Protein AF-A0A2G9NTP3-F1 (afdb_monomer_lite)

Radius of gyration: 40.38 Å; chains: 1; bounding box: 77×94×87 Å

Structure (mmCIF, N/CA/C/O backbone):
data_AF-A0A2G9NTP3-F1
#
_entry.id   AF-A0A2G9NTP3-F1
#
loop_
_atom_site.group_PDB
_atom_site.id
_atom_site.type_symbol
_atom_site.label_atom_id
_atom_site.label_alt_id
_atom_site.label_comp_id
_atom_site.label_asym_id
_atom_site.label_entity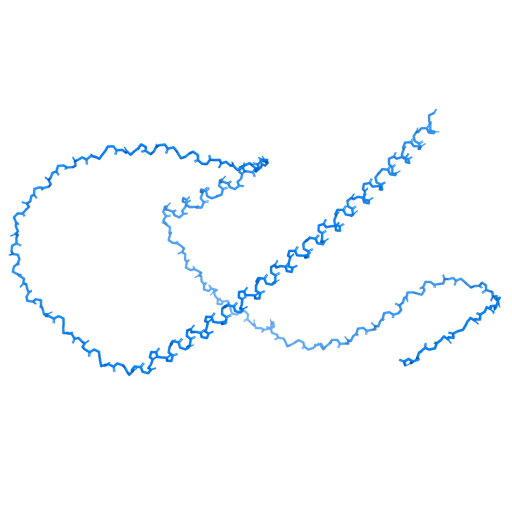_id
_atom_site.label_seq_id
_atom_site.pdbx_PDB_ins_code
_atom_site.Cartn_x
_atom_site.Cartn_y
_atom_site.Cartn_z
_atom_site.occupancy
_atom_site.B_iso_or_equiv
_atom_site.auth_seq_id
_atom_site.auth_comp_id
_atom_site.auth_asym_id
_atom_site.auth_atom_id
_atom_site.pdbx_PDB_model_num
ATOM 1 N N . MET A 1 1 ? -22.262 -44.059 -9.394 1.00 44.75 1 MET A N 1
ATOM 2 C CA . MET A 1 1 ? -21.233 -44.844 -8.678 1.00 44.75 1 MET A CA 1
ATOM 3 C C . MET A 1 1 ? -20.722 -43.923 -7.578 1.00 44.75 1 MET A C 1
ATOM 5 O O . MET A 1 1 ? -20.102 -42.935 -7.918 1.00 44.75 1 MET A O 1
ATOM 9 N N . GLY A 1 2 ? -21.227 -43.965 -6.341 1.00 51.19 2 GLY A N 1
ATOM 10 C CA . GLY A 1 2 ? -21.102 -45.064 -5.368 1.00 51.19 2 GLY A CA 1
ATOM 11 C C . GLY A 1 2 ? -19.717 -44.933 -4.716 1.00 51.19 2 GLY A C 1
ATOM 12 O O . GLY A 1 2 ? -18.754 -44.825 -5.454 1.00 51.19 2 GLY A O 1
ATOM 13 N N . PHE A 1 3 ? -19.473 -44.881 -3.413 1.00 52.69 3 PHE A N 1
ATOM 14 C CA . PHE A 1 3 ? -20.190 -45.186 -2.177 1.00 52.69 3 PHE A CA 1
ATOM 15 C C . PHE A 1 3 ? -19.318 -44.557 -1.072 1.00 52.69 3 PHE A C 1
ATOM 17 O O . PHE A 1 3 ? -18.123 -44.821 -1.089 1.00 52.69 3 PHE A O 1
ATOM 24 N N . PHE A 1 4 ? -19.843 -43.808 -0.099 1.00 55.38 4 PHE A N 1
ATOM 25 C CA . PHE A 1 4 ? -19.198 -43.754 1.223 1.00 55.38 4 PHE A CA 1
ATOM 26 C C . PHE A 1 4 ? -20.253 -43.597 2.316 1.00 55.38 4 PHE A C 1
ATOM 28 O O . PHE A 1 4 ? -21.216 -42.839 2.202 1.00 55.38 4 PHE A O 1
ATOM 35 N N . SER A 1 5 ? -20.115 -44.467 3.302 1.00 60.16 5 SER A N 1
ATOM 36 C CA . SER A 1 5 ? -21.152 -45.025 4.158 1.00 60.16 5 SER A CA 1
ATOM 37 C C . SER A 1 5 ? -21.413 -44.218 5.426 1.00 60.16 5 SER A C 1
ATOM 39 O O . SER A 1 5 ? -20.494 -43.720 6.068 1.00 60.16 5 SER A O 1
ATOM 41 N N . LYS A 1 6 ? -22.691 -44.192 5.819 1.00 60.72 6 LYS A N 1
ATOM 42 C CA . LYS A 1 6 ? -23.185 -43.832 7.153 1.00 60.72 6 LYS A CA 1
ATOM 43 C C . LYS A 1 6 ? -22.838 -44.921 8.177 1.00 60.72 6 LYS A C 1
ATOM 45 O O . LYS 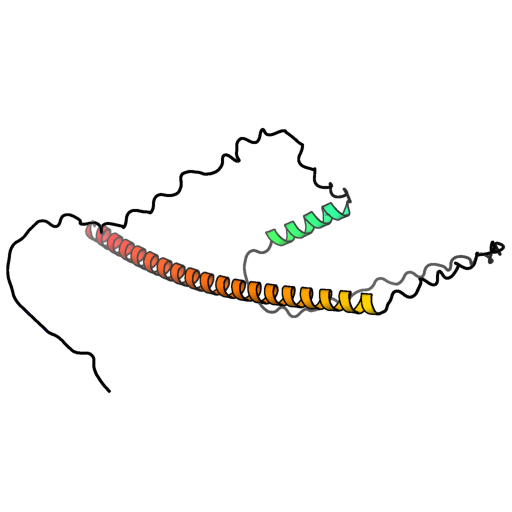A 1 6 ? -23.094 -46.094 7.921 1.00 60.72 6 LYS A O 1
ATOM 50 N N . SER A 1 7 ? -22.423 -44.512 9.371 1.00 56.62 7 SER A N 1
ATOM 51 C CA . SER A 1 7 ? -22.518 -45.278 10.626 1.00 56.62 7 SER A CA 1
ATOM 52 C C . SER A 1 7 ? -22.275 -44.322 11.793 1.00 56.62 7 SER A C 1
ATOM 54 O O . SER A 1 7 ? -21.434 -43.445 11.667 1.00 56.62 7 SER A O 1
ATOM 56 N N . SER A 1 8 ? -22.857 -44.425 12.979 1.00 55.31 8 SER A N 1
ATOM 57 C CA . SER A 1 8 ? -24.145 -44.923 13.456 1.00 55.31 8 SER A CA 1
ATOM 58 C C . SER A 1 8 ? -24.211 -44.460 14.912 1.00 55.31 8 SER A C 1
ATOM 60 O O . SER A 1 8 ? -23.258 -44.632 15.666 1.00 55.31 8 SER A O 1
ATOM 62 N N . LYS A 1 9 ? -25.350 -43.879 15.270 1.00 63.00 9 LYS A N 1
ATOM 63 C CA . LYS A 1 9 ? -25.823 -43.512 16.605 1.00 63.00 9 LYS A CA 1
ATOM 64 C C . LYS A 1 9 ? -25.593 -44.622 17.650 1.00 63.00 9 LYS A C 1
ATOM 66 O O . LYS A 1 9 ? -26.013 -45.756 17.423 1.00 63.00 9 LYS A O 1
ATOM 71 N N . LYS A 1 10 ? -25.029 -44.273 18.812 1.00 62.09 10 LYS A N 1
ATOM 72 C CA . LYS A 1 10 ? -25.212 -44.993 20.085 1.00 62.09 10 LYS A CA 1
ATOM 73 C C . LYS A 1 10 ? -25.390 -43.983 21.220 1.00 62.09 10 LYS A C 1
ATOM 75 O O . LYS A 1 10 ? -24.513 -43.168 21.472 1.00 62.09 10 LYS A O 1
ATOM 80 N N . GLU A 1 11 ? -26.560 -44.047 21.844 1.00 53.94 11 GLU A N 1
ATOM 81 C CA . GLU A 1 11 ? -26.930 -43.363 23.083 1.00 53.94 11 GLU A CA 1
ATOM 82 C C . GLU A 1 11 ? -26.664 -44.265 24.295 1.00 53.94 11 GLU A C 1
ATOM 84 O O . GLU A 1 11 ? -26.853 -45.480 24.217 1.00 53.94 11 GLU A O 1
ATOM 89 N N . GLY A 1 12 ? -26.359 -43.612 25.421 1.00 48.16 12 GLY A N 1
ATOM 90 C CA . GLY A 1 12 ? -26.566 -44.085 26.794 1.00 48.16 12 GLY A CA 1
ATOM 91 C C . GLY A 1 12 ? -25.312 -44.619 27.488 1.00 48.16 12 GLY A C 1
ATOM 92 O O . GLY A 1 12 ? -24.536 -45.341 26.880 1.00 48.16 12 GLY A O 1
ATOM 93 N N . LYS A 1 13 ? -25.063 -44.371 28.774 1.00 50.06 13 LYS A N 1
ATOM 94 C CA . LYS A 1 13 ? -25.652 -43.508 29.817 1.00 50.06 13 LYS A CA 1
ATOM 95 C C . LYS A 1 13 ? -24.739 -43.687 31.051 1.00 50.06 13 LYS A C 1
ATOM 97 O O . LYS A 1 13 ? -24.199 -44.773 31.227 1.00 50.06 13 LYS A O 1
ATOM 102 N N . ASP A 1 14 ? -24.678 -42.662 31.901 1.00 47.22 14 ASP A N 1
ATOM 103 C CA . ASP A 1 14 ? -24.372 -42.715 33.343 1.00 47.22 14 ASP A CA 1
ATOM 104 C C . ASP A 1 14 ? -22.917 -42.991 33.797 1.00 47.22 14 ASP A C 1
ATOM 106 O O . ASP A 1 14 ? -22.455 -44.127 33.772 1.00 47.22 14 ASP A O 1
ATOM 110 N N . LYS A 1 15 ? -22.255 -41.955 34.354 1.00 50.88 15 LYS A N 1
ATOM 111 C CA . LYS A 1 15 ? -22.030 -41.732 35.810 1.00 50.88 15 LYS A CA 1
ATOM 112 C C . LYS A 1 15 ? -20.640 -41.176 36.192 1.00 50.88 15 LYS A C 1
ATOM 114 O O . LYS A 1 15 ? -19.620 -41.756 35.850 1.00 50.88 15 LYS A O 1
ATOM 119 N N . ILE A 1 16 ? -20.712 -40.183 37.090 1.00 47.25 16 ILE A N 1
ATOM 120 C CA . ILE A 1 16 ? -19.785 -39.801 38.175 1.00 47.25 16 ILE A CA 1
ATOM 121 C C . ILE A 1 16 ? -18.861 -38.604 37.909 1.00 47.25 16 ILE A C 1
ATOM 123 O O . ILE A 1 16 ? -17.937 -38.640 37.105 1.00 47.25 16 ILE A O 1
ATOM 127 N N . ASP A 1 17 ? -19.161 -37.565 38.691 1.00 56.41 17 ASP A N 1
ATOM 128 C CA . ASP A 1 17 ? -18.440 -36.321 38.911 1.00 56.41 17 ASP A CA 1
ATOM 129 C C . ASP A 1 17 ? -16.949 -36.541 39.193 1.00 56.41 17 ASP A C 1
ATOM 131 O O . ASP A 1 17 ? -16.567 -37.305 40.081 1.00 56.41 17 ASP A O 1
ATOM 135 N N . SER A 1 18 ? -16.106 -35.822 38.457 1.00 59.06 18 SER A N 1
ATOM 136 C CA . SER A 1 18 ? -14.703 -35.564 38.793 1.00 59.06 18 SER A CA 1
ATOM 137 C C . SER A 1 18 ? -14.420 -34.080 38.531 1.00 59.06 18 SER A C 1
ATOM 139 O O . SER A 1 18 ? -14.945 -33.553 37.546 1.00 59.06 18 SER A O 1
ATOM 141 N N . PRO A 1 19 ? -13.644 -33.385 39.382 1.00 57.22 19 PRO A N 1
ATOM 142 C CA . PRO A 1 19 ? -13.342 -31.970 39.200 1.00 57.22 19 PRO A CA 1
ATOM 143 C C . PRO A 1 19 ? -12.572 -31.757 37.896 1.00 57.22 19 PRO A C 1
ATOM 145 O O . PRO A 1 19 ? -11.607 -32.463 37.618 1.00 57.22 19 PRO A O 1
ATOM 148 N N . ILE A 1 20 ? -13.029 -30.792 37.105 1.00 52.66 20 ILE A N 1
ATOM 149 C CA . ILE A 1 20 ? -12.385 -30.333 35.877 1.00 52.66 20 ILE A CA 1
ATOM 150 C C . ILE A 1 20 ? -11.085 -29.635 36.293 1.00 52.66 20 ILE A C 1
ATOM 152 O O . ILE A 1 20 ? -11.113 -28.493 36.743 1.00 52.66 20 ILE A O 1
ATOM 156 N N . GLU A 1 21 ? -9.964 -30.348 36.213 1.00 54.97 21 GLU A N 1
ATOM 157 C CA . GLU A 1 21 ? -8.647 -29.722 36.126 1.00 54.97 21 GLU A CA 1
ATOM 158 C C . GLU A 1 21 ? -8.439 -29.271 34.675 1.00 54.97 21 GLU A C 1
ATOM 160 O O . GLU A 1 21 ? -8.727 -30.010 33.732 1.00 54.97 21 GLU A O 1
ATOM 165 N N . ASP A 1 22 ? -7.996 -28.026 34.511 1.00 56.25 22 ASP A N 1
ATOM 166 C CA . ASP A 1 22 ? -7.715 -27.376 33.234 1.00 56.25 22 ASP A CA 1
ATOM 167 C C . ASP A 1 22 ? -6.643 -28.141 32.433 1.00 56.25 22 ASP A C 1
ATOM 169 O O . ASP A 1 22 ? -5.445 -27.854 32.508 1.00 56.25 22 ASP A O 1
ATOM 173 N N . GLU A 1 23 ? -7.068 -29.104 31.612 1.00 55.94 23 GLU A N 1
ATOM 174 C CA . GLU A 1 23 ? -6.225 -29.691 30.571 1.00 55.94 23 GLU A CA 1
ATOM 175 C C . GLU A 1 23 ? -6.039 -28.679 29.437 1.00 55.94 23 GLU A C 1
ATOM 177 O O . GLU A 1 23 ? -6.749 -28.647 28.429 1.00 55.94 23 GLU A O 1
ATOM 182 N N . SER A 1 24 ? -5.027 -27.834 29.616 1.00 67.25 24 SER A N 1
ATOM 183 C CA . SER A 1 24 ? -4.420 -27.077 28.526 1.00 67.25 24 SER A CA 1
ATOM 184 C C . SER A 1 24 ? -4.013 -28.067 27.422 1.00 67.25 24 SER A C 1
ATOM 186 O O . SER A 1 24 ? -3.301 -29.029 27.724 1.00 67.25 24 SER A O 1
ATOM 188 N N . PRO A 1 25 ? -4.422 -27.884 26.153 1.00 69.62 25 PRO A N 1
ATOM 189 C CA . PRO A 1 25 ? -4.021 -28.785 25.081 1.00 69.62 25 PRO A CA 1
ATOM 190 C C . PRO A 1 25 ? -2.492 -28.819 24.994 1.00 69.62 25 PRO A C 1
ATOM 192 O O . PRO A 1 25 ? -1.855 -27.789 24.774 1.00 69.62 25 PRO A O 1
ATOM 195 N N . ASN A 1 26 ? -1.912 -30.007 25.194 1.00 68.44 26 ASN A N 1
ATOM 196 C CA . ASN A 1 26 ? -0.472 -30.241 25.112 1.00 68.44 26 ASN A CA 1
ATOM 197 C C . ASN A 1 26 ? 0.039 -29.823 23.726 1.00 68.44 26 ASN A C 1
ATOM 199 O O . ASN A 1 26 ? -0.126 -30.543 22.739 1.00 68.44 26 ASN A O 1
ATOM 203 N N . LEU A 1 27 ? 0.633 -28.632 23.656 1.00 76.50 27 LEU A N 1
ATOM 204 C CA . LEU A 1 27 ? 1.275 -28.118 22.456 1.00 76.50 27 LEU A CA 1
ATOM 205 C C . LEU A 1 27 ? 2.453 -29.033 22.087 1.00 76.50 27 LEU A C 1
ATOM 207 O O . LEU A 1 27 ? 3.197 -29.461 22.974 1.00 76.50 27 LEU A O 1
ATOM 211 N N . PRO A 1 28 ? 2.648 -29.340 20.793 1.00 75.38 28 PRO A N 1
ATOM 212 C CA . PRO A 1 28 ? 3.804 -30.102 20.352 1.00 75.38 28 PRO A CA 1
ATOM 213 C C . PRO A 1 28 ? 5.091 -29.371 20.749 1.00 75.38 28 PRO A C 1
ATOM 215 O O . PRO A 1 28 ? 5.224 -28.165 20.537 1.00 75.38 28 PRO A O 1
ATOM 218 N N . SER A 1 29 ? 6.042 -30.110 21.320 1.00 79.00 29 SER A N 1
ATOM 219 C CA . SER A 1 29 ? 7.368 -29.592 21.650 1.00 79.00 29 SER A CA 1
ATOM 220 C C . SER A 1 29 ? 8.051 -29.074 20.384 1.00 79.00 29 SER A C 1
ATOM 222 O O . SER A 1 29 ? 8.126 -29.790 19.382 1.00 79.00 29 SER A O 1
ATOM 224 N N . LEU A 1 30 ? 8.534 -27.831 20.430 1.00 82.94 30 LEU A N 1
ATOM 225 C CA . LEU A 1 30 ? 9.267 -27.218 19.326 1.00 82.94 30 LEU A CA 1
ATOM 226 C C . LEU A 1 30 ? 10.517 -28.050 18.988 1.00 82.94 30 LEU A C 1
ATOM 228 O O . LEU A 1 30 ? 11.166 -28.560 19.900 1.00 82.94 30 LEU A O 1
ATOM 232 N N . PRO A 1 31 ? 10.859 -28.191 17.697 1.00 79.19 31 PRO A N 1
ATOM 233 C CA . PRO A 1 31 ? 12.093 -28.846 17.290 1.00 79.19 31 PRO A CA 1
ATOM 234 C C . PRO A 1 31 ? 13.308 -28.079 17.826 1.00 79.19 31 PRO A C 1
ATOM 236 O O . PRO A 1 31 ? 13.351 -26.849 17.747 1.00 79.19 31 PRO A O 1
ATOM 239 N N . ASP A 1 32 ? 14.296 -28.816 18.336 1.00 82.25 32 ASP A N 1
ATOM 240 C CA . ASP A 1 32 ? 15.548 -28.248 18.834 1.00 82.25 32 ASP A CA 1
ATOM 241 C C . ASP A 1 32 ? 16.271 -27.504 17.705 1.00 82.25 32 ASP A C 1
ATOM 243 O O . ASP A 1 32 ? 16.656 -28.083 16.684 1.00 82.25 32 ASP A O 1
ATOM 247 N N . LEU A 1 33 ? 16.436 -26.191 17.874 1.00 77.88 33 LEU A N 1
ATOM 248 C CA . LEU A 1 33 ? 17.171 -25.369 16.923 1.00 77.88 33 LEU A CA 1
ATOM 249 C C . LEU A 1 33 ? 18.672 -25.680 17.029 1.00 77.88 33 LEU A C 1
ATOM 251 O O . LEU A 1 33 ? 19.202 -25.763 18.140 1.00 77.88 33 LEU A O 1
ATOM 255 N N . PRO A 1 34 ? 19.384 -25.810 15.896 1.00 74.25 34 PRO A N 1
ATOM 256 C CA . PRO A 1 34 ? 20.828 -25.985 15.906 1.00 74.25 34 PRO A CA 1
ATOM 257 C C . PRO A 1 34 ? 21.484 -24.788 16.604 1.00 74.25 34 PRO A C 1
ATOM 259 O O . PRO A 1 34 ? 21.354 -23.646 16.168 1.00 74.25 34 PRO A O 1
ATOM 262 N N . MET A 1 35 ? 22.192 -25.061 17.702 1.00 66.50 35 MET A N 1
ATOM 263 C CA . MET A 1 35 ? 22.837 -24.054 18.552 1.00 66.50 35 MET A CA 1
ATOM 264 C C . MET A 1 35 ? 24.184 -23.554 17.997 1.00 66.50 35 MET A C 1
ATOM 266 O O . MET A 1 35 ? 24.976 -22.967 18.727 1.00 66.50 35 MET A O 1
ATOM 270 N N . GLU A 1 36 ? 24.465 -23.776 16.713 1.00 63.78 36 GLU A N 1
ATOM 271 C CA . GLU A 1 36 ? 25.691 -23.316 16.060 1.00 63.78 36 GLU A CA 1
ATOM 272 C C . GLU A 1 36 ? 25.382 -22.157 15.116 1.00 63.78 36 GLU A C 1
ATOM 274 O O . GLU A 1 36 ? 25.233 -22.311 13.903 1.00 63.78 36 GLU A O 1
ATOM 279 N N . TYR A 1 37 ? 25.315 -20.956 15.686 1.00 67.94 37 TYR A N 1
ATOM 280 C CA . TYR A 1 37 ? 25.589 -19.761 14.904 1.00 67.94 37 TYR A CA 1
ATOM 281 C C . TYR A 1 37 ? 27.111 -19.627 14.810 1.00 67.94 37 TYR A C 1
ATOM 283 O O . TYR A 1 37 ? 27.769 -19.568 15.848 1.00 67.94 37 TYR A O 1
ATOM 291 N N . PRO A 1 38 ? 27.708 -19.579 13.607 1.00 62.81 38 PRO A N 1
ATOM 292 C CA . PRO A 1 38 ? 29.117 -19.245 13.496 1.00 62.81 38 PRO A CA 1
ATOM 293 C C . PRO A 1 38 ? 29.328 -17.855 14.099 1.00 62.81 38 PRO A C 1
ATOM 295 O O . PRO A 1 38 ? 28.665 -16.898 13.688 1.00 62.81 38 PRO A O 1
ATOM 298 N N . ASP A 1 39 ? 30.250 -17.764 15.059 1.00 57.03 39 ASP A N 1
ATOM 299 C CA . ASP A 1 39 ? 30.741 -16.540 15.696 1.00 57.03 39 ASP A CA 1
ATOM 300 C C . ASP A 1 39 ? 31.242 -15.535 14.640 1.00 57.03 39 ASP A C 1
ATOM 302 O O . ASP A 1 39 ? 32.435 -15.395 14.371 1.00 57.03 39 ASP A O 1
ATOM 306 N N . ARG A 1 40 ? 30.324 -14.808 14.000 1.00 53.84 40 ARG A N 1
ATOM 307 C CA . ARG A 1 40 ? 30.644 -13.694 13.093 1.00 53.84 40 ARG A CA 1
ATOM 308 C C . ARG A 1 40 ? 30.811 -12.365 13.828 1.00 53.84 40 ARG A C 1
ATOM 310 O O . ARG A 1 40 ? 31.125 -11.366 13.192 1.00 53.84 40 ARG A O 1
ATOM 317 N N . PHE A 1 41 ? 30.645 -12.344 15.150 1.00 50.47 41 PHE A N 1
ATOM 318 C CA . PHE A 1 41 ? 30.712 -11.115 15.947 1.00 50.47 41 PHE A CA 1
ATOM 319 C C . PHE A 1 41 ? 32.069 -10.855 16.615 1.00 50.47 41 PHE A C 1
ATOM 321 O O . PHE A 1 41 ? 32.262 -9.783 17.174 1.00 50.47 41 PHE A O 1
ATOM 328 N N . ASN A 1 42 ? 33.048 -11.757 16.476 1.00 50.91 42 ASN A N 1
ATOM 329 C CA . ASN A 1 42 ? 34.426 -11.526 16.938 1.00 50.91 42 ASN A CA 1
ATOM 330 C C . ASN A 1 42 ? 35.353 -10.955 15.851 1.00 50.91 42 ASN A C 1
ATOM 332 O O . ASN A 1 42 ? 36.578 -11.071 15.934 1.00 50.91 42 ASN A O 1
ATOM 336 N N . GLN A 1 43 ? 34.796 -10.294 14.832 1.00 54.66 43 GLN A N 1
ATOM 337 C CA . GLN A 1 43 ? 35.606 -9.479 13.937 1.00 54.66 43 GLN A CA 1
ATOM 338 C C . GLN A 1 43 ? 35.912 -8.156 14.645 1.00 54.66 43 GLN A C 1
ATOM 340 O O . GLN A 1 43 ? 35.102 -7.232 14.666 1.00 54.66 43 GLN A O 1
ATOM 345 N N . LYS A 1 44 ? 37.086 -8.131 15.287 1.00 52.19 44 LYS A N 1
ATOM 346 C CA . LYS A 1 44 ? 37.832 -6.949 15.734 1.00 52.19 44 LYS A CA 1
ATOM 347 C C . LYS A 1 44 ? 37.427 -5.738 14.881 1.00 52.19 44 LYS A C 1
ATOM 349 O O . LYS A 1 44 ? 37.756 -5.691 13.699 1.00 52.19 44 LYS A O 1
ATOM 354 N N . GLN A 1 45 ? 36.684 -4.797 15.467 1.00 53.00 45 GLN A N 1
ATOM 355 C CA . GLN A 1 45 ? 36.423 -3.500 14.852 1.00 53.00 45 GLN A CA 1
ATOM 356 C C . GLN A 1 45 ? 37.763 -2.773 14.717 1.00 53.00 45 GLN A C 1
ATOM 358 O O . GLN A 1 45 ? 38.189 -2.040 15.606 1.00 53.00 45 GLN A O 1
ATOM 363 N N . GLU A 1 46 ? 38.457 -2.995 13.606 1.00 53.81 46 GLU A N 1
ATOM 364 C CA . GLU A 1 46 ? 39.336 -1.973 13.071 1.00 53.81 46 GLU A CA 1
ATOM 365 C C . GLU A 1 46 ? 38.423 -0.813 12.686 1.00 53.81 46 GLU A C 1
ATOM 367 O O . GLU A 1 46 ? 37.544 -0.940 11.834 1.00 53.81 46 GLU A O 1
ATOM 372 N N . SER A 1 47 ? 38.573 0.306 13.385 1.00 55.12 47 SER A N 1
ATOM 373 C CA . SER A 1 47 ? 37.900 1.564 13.098 1.00 55.12 47 SER A CA 1
ATOM 374 C C . SER A 1 47 ? 38.407 2.132 11.768 1.00 55.12 47 SER A C 1
ATOM 376 O O . SER A 1 47 ? 39.082 3.160 11.734 1.00 55.12 47 SER A O 1
ATOM 378 N N . SER A 1 48 ? 38.122 1.461 10.655 1.00 54.56 48 SER A N 1
ATOM 379 C CA . SER A 1 48 ? 38.162 2.089 9.347 1.00 54.56 48 SER A CA 1
ATOM 380 C C . SER A 1 48 ? 36.949 3.006 9.288 1.00 54.56 48 SER A C 1
ATOM 382 O O . SER A 1 48 ? 35.808 2.542 9.234 1.00 54.56 48 SER A O 1
ATOM 384 N N . SER A 1 49 ? 37.203 4.309 9.374 1.00 62.56 49 SER A N 1
ATOM 385 C CA . SER A 1 49 ? 36.249 5.367 9.068 1.00 62.56 49 SER A CA 1
ATOM 386 C C . SER A 1 49 ? 35.367 4.954 7.892 1.00 62.56 49 SER A C 1
ATOM 388 O O . SER A 1 49 ? 35.875 4.735 6.789 1.00 62.56 49 SER A O 1
ATOM 390 N N . LEU A 1 50 ? 34.061 4.825 8.136 1.00 63.41 50 LEU A N 1
ATOM 391 C CA . LEU A 1 50 ? 33.071 4.670 7.075 1.00 63.41 50 LEU A CA 1
ATOM 392 C C . LEU A 1 50 ? 33.369 5.713 5.985 1.00 63.41 50 LEU A C 1
ATOM 394 O O . LEU A 1 50 ? 33.639 6.867 6.336 1.00 63.41 50 LEU A O 1
ATOM 398 N N . PRO A 1 51 ? 33.359 5.344 4.691 1.00 67.50 51 PRO A N 1
ATOM 399 C CA . PRO A 1 51 ? 33.555 6.313 3.624 1.00 67.50 51 PRO A CA 1
ATOM 400 C C . PRO A 1 51 ? 32.497 7.407 3.781 1.00 67.50 51 PRO A C 1
ATOM 402 O O . PRO A 1 51 ? 31.297 7.142 3.695 1.00 67.50 51 PRO A O 1
ATOM 405 N N . SER A 1 52 ? 32.939 8.628 4.084 1.00 74.56 52 SER A N 1
ATOM 406 C CA . SER A 1 52 ? 32.035 9.760 4.231 1.00 74.56 52 SER A CA 1
ATOM 407 C C . SER A 1 52 ? 31.339 9.986 2.899 1.00 74.56 52 SER A C 1
ATOM 409 O O . SER A 1 52 ? 31.999 10.112 1.864 1.00 74.56 52 SER A O 1
ATOM 411 N N . LEU A 1 53 ? 30.007 10.024 2.932 1.00 75.56 53 LEU A N 1
ATOM 412 C CA . LEU A 1 53 ? 29.206 10.391 1.772 1.00 75.56 53 LEU A CA 1
ATOM 413 C C . LEU A 1 53 ? 29.717 11.728 1.210 1.00 75.56 53 LEU A C 1
ATOM 415 O O . LEU A 1 53 ? 30.103 12.604 1.992 1.00 75.56 53 LEU A O 1
ATOM 419 N N . PRO A 1 54 ? 29.730 11.903 -0.122 1.00 67.50 54 PRO A N 1
ATOM 420 C CA . PRO A 1 54 ? 30.086 13.180 -0.719 1.00 67.50 54 PRO A CA 1
ATOM 421 C C . PRO A 1 54 ? 29.163 14.262 -0.154 1.00 67.50 54 PRO A C 1
ATOM 423 O O . PRO A 1 54 ? 27.937 14.144 -0.216 1.00 67.50 54 PRO A O 1
ATOM 426 N N . SER A 1 55 ? 29.754 15.303 0.433 1.00 74.06 55 SER A N 1
ATOM 427 C CA . SER A 1 55 ? 28.997 16.454 0.906 1.00 74.06 55 SER A CA 1
ATOM 428 C C . SER A 1 55 ? 28.342 17.140 -0.289 1.00 74.06 55 SER A C 1
ATOM 430 O O . SER A 1 55 ? 28.965 17.351 -1.333 1.00 74.06 55 SER A O 1
ATOM 432 N N . MET A 1 56 ? 27.055 17.465 -0.159 1.00 76.44 56 MET A N 1
ATOM 433 C CA . MET A 1 56 ? 26.370 18.230 -1.194 1.00 76.44 56 MET A CA 1
ATOM 434 C C . MET A 1 56 ? 27.009 19.622 -1.311 1.00 76.44 56 MET A C 1
ATOM 436 O O . MET A 1 56 ? 27.436 20.186 -0.301 1.00 76.44 56 MET A O 1
ATOM 440 N N . PRO A 1 57 ? 27.088 20.197 -2.523 1.00 68.12 57 PRO A N 1
ATOM 441 C CA . PRO A 1 57 ? 27.597 21.547 -2.692 1.00 68.12 57 PRO A CA 1
ATOM 442 C C . PRO A 1 57 ? 26.716 22.528 -1.912 1.00 68.12 57 PRO A C 1
ATOM 444 O O . PRO A 1 57 ? 25.501 22.562 -2.112 1.00 68.12 57 PRO A O 1
ATOM 447 N N . ASN A 1 58 ? 27.339 23.351 -1.062 1.00 63.53 58 ASN A N 1
ATOM 448 C CA . ASN A 1 58 ? 26.694 24.474 -0.376 1.00 63.53 58 ASN A CA 1
ATOM 449 C C . ASN A 1 58 ? 26.322 25.548 -1.409 1.00 63.53 58 ASN A C 1
ATOM 451 O O . ASN A 1 58 ? 26.996 26.567 -1.560 1.00 63.53 58 ASN A O 1
ATOM 455 N N . SER A 1 59 ? 25.275 25.281 -2.184 1.00 66.19 59 SER A N 1
ATOM 456 C CA . SER A 1 59 ? 24.672 26.232 -3.102 1.00 66.19 59 SER A CA 1
ATOM 457 C C . SER A 1 59 ? 23.452 26.840 -2.435 1.00 66.19 59 SER A C 1
ATOM 459 O O . SER A 1 59 ? 22.592 26.128 -1.920 1.00 66.19 59 SER A O 1
ATOM 461 N N . ARG A 1 60 ? 23.338 28.164 -2.525 1.00 68.81 60 ARG A N 1
ATOM 462 C CA . ARG A 1 60 ? 22.186 28.942 -2.051 1.00 68.81 60 ARG A CA 1
ATOM 463 C C . ARG A 1 60 ? 20.845 28.416 -2.603 1.00 68.81 60 ARG A C 1
ATOM 465 O O . ARG A 1 60 ? 19.823 28.576 -1.953 1.00 68.81 60 ARG A O 1
ATOM 472 N N . MET A 1 61 ? 20.861 27.726 -3.752 1.00 68.00 61 MET A N 1
ATOM 473 C CA . MET A 1 61 ? 19.688 27.050 -4.330 1.00 68.00 61 MET A CA 1
ATOM 474 C C . MET A 1 61 ? 19.226 25.804 -3.553 1.00 68.00 61 MET A C 1
ATOM 476 O O . MET A 1 61 ? 18.032 25.516 -3.539 1.00 68.00 61 MET A O 1
ATOM 480 N N . ALA A 1 62 ? 20.133 25.051 -2.920 1.00 62.53 62 ALA A N 1
ATOM 481 C CA . ALA A 1 62 ? 19.779 23.821 -2.203 1.00 62.53 62 ALA A CA 1
ATOM 482 C C . ALA A 1 62 ? 19.046 24.122 -0.882 1.00 62.53 62 ALA A C 1
ATOM 484 O O . ALA A 1 62 ? 18.071 23.449 -0.544 1.00 62.53 62 ALA A O 1
ATOM 485 N N . ASP A 1 63 ? 19.452 25.191 -0.190 1.00 66.50 63 ASP A N 1
ATOM 486 C CA . ASP A 1 63 ? 18.782 25.671 1.025 1.00 66.50 63 ASP A CA 1
ATOM 487 C C . ASP A 1 63 ? 17.361 26.188 0.750 1.00 66.50 63 ASP A C 1
ATOM 489 O O . ASP A 1 63 ? 16.468 26.045 1.589 1.00 66.50 63 ASP A O 1
ATOM 493 N N . GLU A 1 64 ? 17.118 26.766 -0.430 1.00 68.44 64 GLU A N 1
ATOM 494 C CA . GLU A 1 64 ? 15.785 27.225 -0.838 1.00 68.44 64 GLU A CA 1
ATOM 495 C C . GLU A 1 64 ? 14.845 26.052 -1.160 1.00 68.44 64 GLU A C 1
ATOM 497 O O . GLU A 1 64 ? 13.660 26.101 -0.819 1.00 68.44 64 GLU A O 1
ATOM 502 N N . PHE A 1 65 ? 15.371 24.958 -1.724 1.00 63.47 65 PHE A N 1
ATOM 503 C CA . PHE A 1 65 ? 14.581 23.762 -2.039 1.00 63.47 65 PHE A CA 1
ATOM 504 C C . PHE A 1 65 ? 14.051 23.063 -0.775 1.00 63.47 65 PHE A C 1
ATOM 506 O O . PHE A 1 65 ? 12.909 22.601 -0.748 1.00 63.47 65 PHE A O 1
ATOM 513 N N . ASN A 1 66 ? 14.848 23.038 0.300 1.00 56.88 66 ASN A N 1
ATOM 514 C CA . ASN A 1 66 ? 14.467 22.392 1.559 1.00 56.88 66 ASN A CA 1
ATOM 515 C C . ASN A 1 66 ? 13.448 23.226 2.371 1.00 56.88 66 ASN A C 1
ATOM 517 O O . ASN A 1 66 ? 12.625 22.684 3.102 1.00 56.88 66 ASN A O 1
ATOM 521 N N . ARG A 1 67 ? 13.438 24.557 2.213 1.00 68.62 67 ARG A N 1
ATOM 522 C CA . ARG A 1 67 ? 12.514 25.444 2.949 1.00 68.62 67 ARG A CA 1
ATOM 523 C C . ARG A 1 67 ? 11.107 25.500 2.359 1.00 68.62 67 ARG A C 1
ATOM 525 O O . ARG A 1 67 ? 10.155 25.662 3.121 1.00 68.62 67 ARG A O 1
ATOM 532 N N . ASN A 1 68 ? 10.970 25.391 1.039 1.00 62.97 68 ASN A N 1
ATOM 533 C CA . ASN A 1 68 ? 9.665 25.528 0.387 1.00 62.97 68 ASN A CA 1
ATOM 534 C C . ASN A 1 68 ? 8.798 24.271 0.581 1.00 62.97 68 ASN A C 1
ATOM 536 O O . ASN A 1 68 ? 7.631 24.397 0.933 1.00 62.97 68 ASN A O 1
ATOM 540 N N . ASN A 1 69 ? 9.381 23.068 0.501 1.00 60.91 69 ASN A N 1
ATOM 541 C CA . ASN A 1 69 ? 8.622 21.820 0.672 1.00 60.91 69 ASN A CA 1
ATOM 542 C C . ASN A 1 69 ? 8.157 21.560 2.116 1.00 60.91 69 ASN A C 1
ATOM 544 O O . ASN A 1 69 ? 7.084 21.000 2.322 1.00 60.91 69 ASN A O 1
ATOM 548 N N . VAL A 1 70 ? 8.931 21.970 3.128 1.00 59.25 70 VAL A N 1
ATOM 549 C CA . VAL A 1 70 ? 8.549 21.754 4.537 1.00 59.25 70 VAL A CA 1
ATOM 550 C C . VAL A 1 70 ? 7.411 22.693 4.964 1.00 59.25 70 VAL A C 1
ATOM 552 O O . VAL A 1 70 ? 6.610 22.332 5.822 1.00 59.25 70 VAL A O 1
ATOM 555 N N . LYS A 1 71 ? 7.283 23.876 4.347 1.00 63.28 71 LYS A N 1
ATOM 556 C CA . LYS A 1 71 ? 6.195 24.819 4.655 1.00 63.28 71 LYS A CA 1
ATOM 557 C C . LYS A 1 71 ? 4.839 24.371 4.110 1.00 63.28 71 LYS A C 1
ATOM 559 O O . LYS A 1 71 ? 3.842 24.531 4.809 1.00 63.28 71 LYS A O 1
ATOM 564 N N . ASP A 1 72 ? 4.801 23.765 2.925 1.00 59.34 72 ASP A N 1
ATOM 565 C CA . ASP A 1 72 ? 3.545 23.298 2.322 1.00 59.34 72 ASP A CA 1
ATOM 566 C C . ASP A 1 72 ? 2.950 22.081 3.057 1.00 59.34 72 ASP A C 1
ATOM 568 O O . ASP A 1 72 ? 1.729 21.920 3.109 1.00 59.34 72 ASP A O 1
ATOM 572 N N . ALA A 1 73 ? 3.796 21.271 3.705 1.00 57.72 73 ALA A N 1
ATOM 573 C CA . ALA A 1 73 ? 3.377 20.075 4.439 1.00 57.72 73 ALA A CA 1
ATOM 574 C C . ALA A 1 73 ? 2.708 20.362 5.800 1.00 57.72 73 ALA A C 1
ATOM 576 O O . ALA A 1 73 ? 1.977 19.514 6.305 1.00 57.72 73 ALA A O 1
ATOM 577 N N . VAL A 1 74 ? 2.928 21.539 6.399 1.00 55.62 74 VAL A N 1
ATOM 578 C CA . VAL A 1 74 ? 2.431 21.863 7.756 1.00 55.62 74 VAL A CA 1
ATOM 579 C C . VAL A 1 74 ? 1.076 22.592 7.736 1.00 55.62 74 VAL A C 1
ATOM 581 O O . VAL A 1 74 ? 0.431 22.720 8.772 1.00 55.62 74 VAL A O 1
ATOM 584 N N . VAL A 1 75 ? 0.593 23.041 6.571 1.00 54.94 75 VAL A N 1
ATOM 585 C CA . VAL A 1 75 ? -0.601 23.912 6.484 1.00 54.94 75 VAL A CA 1
ATOM 586 C C . VAL A 1 75 ? -1.894 23.179 6.098 1.00 54.94 75 VAL A C 1
ATOM 588 O O . VAL A 1 75 ? -2.974 23.731 6.278 1.00 54.94 75 VAL A O 1
ATOM 591 N N . HIS A 1 76 ? -1.851 21.927 5.637 1.00 47.56 76 HIS A N 1
ATOM 592 C CA . HIS A 1 76 ? -3.066 21.244 5.172 1.00 47.56 76 HIS A CA 1
ATOM 593 C C . HIS A 1 76 ? -3.603 20.252 6.199 1.00 47.56 76 HIS A C 1
ATOM 595 O O . HIS A 1 76 ? -3.460 19.039 6.057 1.00 47.56 76 HIS A O 1
ATOM 601 N N . ASN A 1 77 ? -4.270 20.802 7.214 1.00 53.22 77 ASN A N 1
ATOM 602 C CA . ASN A 1 77 ? -5.242 20.067 8.005 1.00 53.22 77 ASN A CA 1
ATOM 603 C C . ASN A 1 77 ? -6.656 20.455 7.542 1.00 53.22 77 ASN A C 1
ATOM 605 O O . ASN A 1 77 ? -6.989 21.632 7.452 1.00 53.22 77 ASN A O 1
ATOM 609 N N . GLU A 1 78 ? -7.457 19.425 7.283 1.00 54.78 78 GLU A N 1
ATOM 610 C CA . GLU A 1 78 ? -8.917 19.429 7.162 1.00 54.78 78 GLU A CA 1
ATOM 611 C C . GLU A 1 78 ? -9.616 20.081 5.942 1.00 54.78 78 GLU A C 1
ATOM 613 O O . GLU A 1 78 ? -9.789 21.289 5.829 1.00 54.78 78 GLU A O 1
ATOM 618 N N . LYS A 1 79 ? -10.236 19.165 5.175 1.00 54.81 79 LYS A N 1
ATOM 619 C CA . LYS A 1 79 ? -11.562 19.235 4.524 1.00 54.81 79 LYS A CA 1
ATOM 620 C C . LYS A 1 79 ? -11.649 19.695 3.054 1.00 54.81 79 LYS A C 1
ATOM 622 O O . LYS A 1 79 ? -11.226 20.769 2.655 1.00 54.81 79 LYS A O 1
ATOM 627 N N . HIS A 1 80 ? -12.376 18.849 2.309 1.00 44.50 80 HIS A N 1
ATOM 628 C CA . HIS A 1 80 ? -13.016 19.033 0.997 1.00 44.50 80 HIS A CA 1
ATOM 629 C C . HIS A 1 80 ? -12.179 18.778 -0.271 1.00 44.50 80 HIS A C 1
ATOM 631 O O . HIS A 1 80 ? -11.631 19.683 -0.892 1.00 44.50 80 HIS A O 1
ATOM 637 N N . TYR A 1 81 ? -12.239 17.532 -0.759 1.00 44.56 81 TYR A N 1
ATOM 638 C CA . TYR A 1 81 ? -12.031 17.227 -2.176 1.00 44.56 81 TYR A CA 1
ATOM 639 C C . TYR A 1 81 ? -13.288 17.609 -2.969 1.00 44.56 81 TYR A C 1
ATOM 641 O O . TYR A 1 81 ? -14.225 16.823 -3.095 1.00 44.56 81 TYR A O 1
ATOM 649 N N . ALA A 1 82 ? -13.299 18.821 -3.517 1.00 52.56 82 ALA A N 1
ATOM 650 C CA . ALA A 1 82 ? -14.116 19.161 -4.677 1.00 52.56 82 ALA A CA 1
ATOM 651 C C . ALA A 1 82 ? -13.178 19.375 -5.879 1.00 52.56 82 ALA A C 1
ATOM 653 O O . ALA A 1 82 ? -12.108 19.967 -5.711 1.00 52.56 82 ALA A O 1
ATOM 654 N N . PRO A 1 83 ? -13.528 18.909 -7.093 1.00 52.47 83 PRO A N 1
ATOM 655 C CA . PRO A 1 83 ? -12.692 19.098 -8.272 1.00 52.47 83 PRO A CA 1
ATOM 656 C C . PRO A 1 83 ? -12.670 20.582 -8.658 1.00 52.47 83 PRO A C 1
ATOM 658 O O . PRO A 1 83 ? -13.608 21.116 -9.253 1.00 52.47 83 PRO A O 1
ATOM 661 N N . SER A 1 84 ? -11.584 21.256 -8.287 1.00 49.22 84 SER A N 1
ATOM 662 C CA . SER A 1 84 ? -11.352 22.661 -8.596 1.00 49.22 84 SER A CA 1
ATOM 663 C C . SER A 1 84 ? -11.080 22.820 -10.095 1.00 49.22 84 SER A C 1
ATOM 665 O O . SER A 1 84 ? -10.094 22.308 -10.627 1.00 49.22 84 SER A O 1
ATOM 667 N N . LYS A 1 85 ? -11.982 23.512 -10.797 1.00 50.97 85 LYS A N 1
ATOM 668 C CA . LYS A 1 85 ? -11.775 23.955 -12.179 1.00 50.97 85 LYS A CA 1
ATOM 669 C C . LYS A 1 85 ? -10.606 24.944 -12.179 1.00 50.97 85 LYS A C 1
ATOM 671 O O . LYS A 1 85 ? -10.723 26.029 -11.616 1.00 50.97 85 LYS A O 1
ATOM 676 N N . MET A 1 86 ? -9.485 24.567 -12.793 1.00 42.41 86 MET A N 1
ATOM 677 C CA . MET A 1 86 ? -8.328 25.447 -12.971 1.00 42.41 86 MET A CA 1
ATOM 678 C C . MET A 1 86 ? -8.703 26.644 -13.853 1.00 42.41 86 MET A C 1
ATOM 680 O O . MET A 1 86 ? -8.662 26.569 -15.078 1.00 42.41 86 MET A O 1
ATOM 684 N N . ASN A 1 87 ? -9.041 27.767 -13.222 1.00 55.69 87 ASN A N 1
ATOM 685 C CA . ASN A 1 87 ? -8.968 29.076 -13.856 1.00 55.69 87 ASN A CA 1
ATOM 686 C C . ASN A 1 87 ? -7.499 29.513 -13.835 1.00 55.69 87 ASN A C 1
ATOM 688 O O . ASN A 1 87 ? -6.992 29.972 -12.812 1.00 55.69 87 ASN A O 1
ATOM 692 N N . LEU A 1 88 ? -6.803 29.321 -14.956 1.00 63.09 88 LEU A N 1
ATOM 693 C CA . LEU A 1 88 ? -5.470 29.881 -15.164 1.00 63.09 88 LEU A CA 1
ATOM 694 C C . LEU A 1 88 ? -5.562 31.417 -15.134 1.00 63.09 88 LEU A C 1
ATOM 696 O O . LEU A 1 88 ? -6.333 31.982 -15.913 1.00 63.09 88 LEU A O 1
ATOM 700 N N . PRO A 1 89 ? -4.794 32.112 -14.278 1.00 63.28 89 PRO A N 1
ATOM 701 C CA . PRO A 1 89 ? -4.737 33.564 -14.324 1.00 63.28 89 PRO A CA 1
ATOM 702 C C . PRO A 1 89 ? -4.104 34.020 -15.652 1.00 63.28 89 PRO A C 1
ATOM 704 O O . PRO A 1 89 ? -3.156 33.385 -16.133 1.00 63.28 89 PRO A O 1
ATOM 707 N N . PRO A 1 90 ? -4.597 35.114 -16.261 1.00 61.28 90 PRO A N 1
ATOM 708 C CA . PRO A 1 90 ? -4.021 35.656 -17.482 1.00 61.28 90 PRO A CA 1
ATOM 709 C C . PRO A 1 90 ? -2.566 36.049 -17.224 1.00 61.28 90 PRO A C 1
ATOM 711 O O . PRO A 1 90 ? -2.241 36.830 -16.329 1.00 61.28 90 PRO A O 1
ATOM 714 N N . LYS A 1 91 ? -1.674 35.451 -18.012 1.00 59.38 91 LYS A N 1
ATOM 715 C CA . LYS A 1 91 ? -0.231 35.656 -17.950 1.00 59.38 91 LYS A CA 1
ATOM 716 C C . LYS A 1 91 ? 0.071 37.068 -18.462 1.00 59.38 91 LYS A C 1
ATOM 718 O O . LYS A 1 91 ? 0.234 37.271 -19.661 1.00 59.38 91 LYS A O 1
ATOM 723 N N . ASN A 1 92 ? 0.122 38.045 -17.558 1.00 64.50 92 ASN A N 1
ATOM 724 C CA . ASN A 1 92 ? 0.669 39.372 -17.837 1.00 64.50 92 ASN A CA 1
ATOM 725 C C . ASN A 1 92 ? 2.177 39.222 -18.083 1.00 64.50 92 ASN A C 1
ATOM 727 O O . ASN A 1 92 ? 2.983 39.251 -17.154 1.00 64.50 92 ASN A O 1
ATOM 731 N N . LEU A 1 93 ? 2.546 38.970 -19.339 1.00 68.50 93 LEU A N 1
ATOM 732 C CA . LEU A 1 93 ? 3.934 38.955 -19.784 1.00 68.50 93 LEU A CA 1
ATOM 733 C C . LEU A 1 93 ? 4.487 40.386 -19.688 1.00 68.50 93 LEU A C 1
ATOM 735 O O . LEU A 1 93 ? 3.837 41.311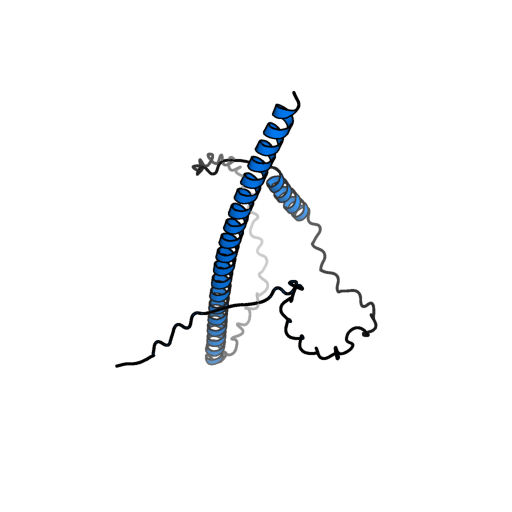 -20.181 1.00 68.50 93 LEU A O 1
ATOM 739 N N . PRO A 1 94 ? 5.655 40.597 -19.057 1.00 67.06 94 PRO A N 1
ATOM 740 C CA . PRO A 1 94 ? 6.260 41.918 -19.004 1.00 67.06 94 PRO A CA 1
ATOM 741 C C . PRO A 1 94 ? 6.591 42.412 -20.424 1.00 67.06 94 PRO A C 1
ATOM 743 O O . PRO A 1 94 ? 6.929 41.597 -21.290 1.00 67.06 94 PRO A O 1
ATOM 746 N N . PRO A 1 95 ? 6.521 43.732 -20.675 1.00 67.81 95 PRO A N 1
ATOM 747 C CA . PRO A 1 95 ? 6.911 44.316 -21.951 1.00 67.81 95 PRO A CA 1
ATOM 748 C C . PRO A 1 95 ? 8.343 43.912 -22.302 1.00 67.81 95 PRO A C 1
ATOM 750 O O . PRO A 1 95 ? 9.261 44.068 -21.495 1.00 67.81 95 PRO A O 1
ATOM 753 N N . ILE A 1 96 ? 8.531 43.388 -23.512 1.00 57.53 96 ILE A N 1
ATOM 754 C CA . ILE A 1 96 ? 9.845 43.061 -24.063 1.00 57.53 96 ILE A CA 1
ATOM 755 C C . ILE A 1 96 ? 10.636 44.372 -24.156 1.00 57.53 96 ILE A C 1
ATOM 757 O O . ILE A 1 96 ? 10.378 45.195 -25.033 1.00 57.53 96 ILE A O 1
ATOM 761 N N . MET A 1 97 ? 11.579 44.589 -23.234 1.00 66.62 97 MET A N 1
ATOM 762 C CA . MET A 1 97 ? 12.544 45.683 -23.339 1.00 66.62 97 MET A CA 1
ATOM 763 C C . MET A 1 97 ? 13.374 45.468 -24.606 1.00 66.62 97 MET A C 1
ATOM 765 O O . MET A 1 97 ? 14.172 44.532 -24.684 1.00 66.62 97 MET A O 1
ATOM 769 N N . SER A 1 98 ? 13.187 46.330 -25.607 1.00 65.06 98 SER A N 1
ATOM 770 C CA . SER A 1 98 ? 14.060 46.362 -26.776 1.00 65.06 98 SER A CA 1
ATOM 771 C C . SER A 1 98 ? 15.416 46.918 -26.345 1.00 65.06 98 SER A C 1
ATOM 773 O O . SER A 1 98 ? 15.566 48.119 -26.112 1.00 65.06 98 SER A O 1
ATOM 775 N N . TYR A 1 99 ? 16.405 46.044 -26.202 1.00 73.00 99 TYR A N 1
ATOM 776 C CA . TYR A 1 99 ? 17.777 46.484 -25.991 1.00 73.00 99 TYR A CA 1
ATOM 777 C C . TYR A 1 99 ? 18.303 47.160 -27.267 1.00 73.00 99 TYR A C 1
ATOM 779 O O . TYR A 1 99 ? 18.018 46.677 -28.368 1.00 73.00 99 TYR A O 1
ATOM 787 N N . PRO A 1 100 ? 19.063 48.263 -27.146 1.00 73.69 100 PRO A N 1
ATOM 788 C CA . PRO A 1 100 ? 19.663 48.920 -28.298 1.00 73.69 100 PRO A CA 1
ATOM 789 C C . PRO A 1 100 ? 20.609 47.949 -29.024 1.00 73.69 100 PRO A C 1
ATOM 791 O O . PRO A 1 100 ? 21.320 47.178 -28.366 1.00 73.69 100 PRO A O 1
ATOM 794 N N . PRO A 1 101 ? 20.627 47.961 -30.369 1.00 67.00 101 PRO A N 1
ATOM 795 C CA . PRO A 1 101 ? 21.499 47.094 -31.145 1.00 67.00 101 PRO A CA 1
ATOM 796 C C . PRO A 1 101 ? 22.953 47.394 -30.778 1.00 67.00 101 PRO A C 1
ATOM 798 O O . PRO A 1 101 ? 23.410 48.535 -30.865 1.00 67.00 101 PRO A O 1
ATOM 801 N N . LYS A 1 102 ? 23.678 46.366 -30.326 1.00 75.38 102 LYS A N 1
ATOM 802 C CA . LYS A 1 102 ? 25.116 46.485 -30.074 1.00 75.38 102 LYS A CA 1
ATOM 803 C C . LYS A 1 102 ? 25.814 46.885 -31.383 1.00 75.38 102 LYS A C 1
ATOM 805 O O . LYS A 1 102 ? 25.450 46.343 -32.429 1.00 75.38 102 LYS A O 1
ATOM 810 N N . PRO A 1 103 ? 26.801 47.798 -31.339 1.00 70.31 103 PRO A N 1
ATOM 811 C CA . PRO A 1 103 ? 27.564 48.177 -32.518 1.00 70.31 103 PRO A CA 1
ATOM 812 C C . PRO A 1 103 ? 28.207 46.929 -33.124 1.00 70.31 103 PRO A C 1
ATOM 814 O O . PRO A 1 103 ? 28.892 46.163 -32.444 1.00 70.31 103 PRO A O 1
ATOM 817 N N . ILE A 1 104 ? 27.919 46.713 -34.404 1.00 66.75 104 ILE A N 1
ATOM 818 C CA . ILE A 1 104 ? 28.486 45.637 -35.206 1.00 66.75 104 ILE A CA 1
ATOM 819 C C . ILE A 1 104 ? 29.970 45.963 -35.355 1.00 66.75 104 ILE A C 1
ATOM 821 O O . ILE A 1 104 ? 30.340 46.877 -36.087 1.00 66.75 104 ILE A O 1
ATOM 825 N N . HIS A 1 105 ? 30.816 45.261 -34.604 1.00 66.62 105 HIS A N 1
ATOM 826 C CA . HIS A 1 105 ? 32.252 45.310 -34.826 1.00 66.62 105 HIS A CA 1
ATOM 827 C C . HIS A 1 105 ? 32.543 44.748 -36.218 1.00 66.62 105 HIS A C 1
ATOM 829 O O . HIS A 1 105 ? 32.052 43.672 -36.568 1.00 66.62 105 HIS A O 1
ATOM 835 N N . GLU A 1 106 ? 33.328 45.488 -37.000 1.00 70.38 106 GLU A N 1
ATOM 836 C CA . GLU A 1 106 ? 33.851 45.022 -38.280 1.00 70.38 106 GLU A CA 1
ATOM 837 C C . GLU A 1 106 ? 34.486 43.635 -38.103 1.00 70.38 106 GLU A C 1
ATOM 839 O O . GLU A 1 106 ? 35.168 43.395 -37.096 1.00 70.38 106 GLU A O 1
ATOM 844 N N . PRO A 1 107 ? 34.243 42.696 -39.036 1.00 61.59 107 PRO A N 1
ATOM 845 C CA . PRO A 1 107 ? 34.788 41.356 -38.942 1.00 61.59 107 PRO A CA 1
ATOM 846 C C . PRO A 1 107 ? 36.309 41.452 -38.990 1.00 61.59 107 PRO A C 1
ATOM 848 O O . PRO A 1 107 ? 36.915 41.645 -40.041 1.00 61.59 107 PRO A O 1
ATOM 851 N N . ARG A 1 108 ? 36.934 41.312 -37.822 1.00 62.12 108 ARG A N 1
ATOM 852 C CA . ARG A 1 108 ? 38.368 41.094 -37.707 1.00 62.12 108 ARG A CA 1
ATOM 853 C C . ARG A 1 108 ? 38.641 39.766 -38.402 1.00 62.12 108 ARG A C 1
ATOM 855 O O . ARG A 1 108 ? 38.350 38.710 -37.842 1.00 62.12 108 ARG A O 1
ATOM 862 N N . THR A 1 109 ? 39.156 39.819 -39.626 1.00 57.69 109 THR A N 1
ATOM 863 C CA . THR A 1 109 ? 39.742 38.668 -40.310 1.00 57.69 109 THR A CA 1
ATOM 864 C C . THR A 1 109 ? 40.958 38.237 -39.499 1.00 57.69 109 THR A C 1
ATOM 866 O O . THR A 1 109 ? 42.082 38.656 -39.759 1.00 57.69 109 THR A O 1
ATOM 869 N N . MET A 1 110 ? 40.726 37.456 -38.441 1.00 63.41 110 MET A N 1
ATOM 870 C CA . MET A 1 110 ? 41.754 36.555 -37.953 1.00 63.41 110 MET A CA 1
ATOM 871 C C . MET A 1 110 ? 42.019 35.614 -39.115 1.00 63.41 110 MET A C 1
ATOM 873 O O . MET A 1 110 ? 41.104 34.916 -39.556 1.00 63.41 110 MET A O 1
ATOM 877 N N . GLU A 1 111 ? 43.237 35.656 -39.647 1.00 62.16 111 GLU A N 1
ATOM 878 C CA . GLU A 1 111 ? 43.739 34.594 -40.503 1.00 62.16 111 GLU A CA 1
ATOM 879 C C . GLU A 1 111 ? 43.405 33.279 -39.802 1.00 62.16 111 GLU A C 1
ATOM 881 O O . GLU A 1 111 ? 43.837 33.033 -38.672 1.00 62.16 111 GLU A O 1
ATOM 886 N N . MET A 1 112 ? 42.509 32.500 -40.414 1.00 50.53 112 MET A N 1
ATOM 887 C CA . MET A 1 112 ? 42.176 31.175 -39.928 1.00 50.53 112 MET A CA 1
ATOM 888 C C . MET A 1 112 ? 43.485 30.404 -39.959 1.00 50.53 112 MET A C 1
ATOM 890 O O . MET A 1 112 ? 43.942 30.016 -41.032 1.00 50.53 112 MET A O 1
ATOM 894 N N . ALA A 1 113 ? 44.090 30.206 -38.783 1.00 62.81 113 ALA A N 1
ATOM 895 C CA . ALA A 1 113 ? 45.058 29.142 -38.597 1.00 62.81 113 ALA A CA 1
ATOM 896 C C . ALA A 1 113 ? 44.469 27.911 -39.281 1.00 62.81 113 ALA A C 1
ATOM 898 O O . ALA A 1 113 ? 43.276 27.656 -39.147 1.00 62.81 113 ALA A O 1
ATOM 899 N N . GLU A 1 114 ? 45.262 27.236 -40.091 1.00 61.66 114 GLU A N 1
ATOM 900 C CA . GLU A 1 114 ? 44.864 26.073 -40.866 1.00 61.66 114 GLU A CA 1
ATOM 901 C C . GLU A 1 114 ? 44.197 25.059 -39.924 1.00 61.66 114 GLU A C 1
ATOM 903 O O . GLU A 1 114 ? 44.858 24.415 -39.112 1.00 61.66 114 GLU A O 1
ATOM 908 N N . TRP A 1 115 ? 42.858 24.992 -39.933 1.00 55.56 115 TRP A N 1
ATOM 909 C CA . TRP A 1 115 ? 42.136 23.990 -39.157 1.00 55.56 115 TRP A CA 1
ATOM 910 C C . TRP A 1 115 ? 42.484 22.668 -39.818 1.00 55.56 115 TRP A C 1
ATOM 912 O O . TRP A 1 115 ? 41.919 22.333 -40.862 1.00 55.56 115 TRP A O 1
ATOM 922 N N . GLU A 1 116 ? 43.450 21.951 -39.238 1.00 63.19 116 GLU A N 1
ATOM 923 C CA . GLU A 1 116 ? 43.725 20.567 -39.586 1.00 63.19 116 GLU A CA 1
ATOM 924 C C . GLU A 1 116 ? 42.378 19.855 -39.618 1.00 63.19 116 GLU A C 1
ATOM 926 O O . GLU A 1 116 ? 41.704 19.720 -38.592 1.00 63.19 116 GLU A O 1
ATOM 931 N N . GLN A 1 117 ? 41.939 19.480 -40.822 1.00 68.44 117 GLN A N 1
ATOM 932 C CA . GLN A 1 117 ? 40.694 18.755 -40.999 1.00 68.44 117 GLN A CA 1
ATOM 933 C C . GLN A 1 117 ? 40.739 17.586 -40.020 1.00 68.44 117 GLN A C 1
ATOM 935 O O . GLN A 1 117 ? 41.691 16.800 -40.105 1.00 68.44 117 GLN A O 1
ATOM 940 N N . PRO A 1 118 ? 39.784 17.468 -39.074 1.00 64.56 118 PRO A N 1
ATOM 941 C CA . PRO A 1 118 ? 39.808 16.384 -38.115 1.00 64.56 118 PRO A CA 1
ATOM 942 C C . PRO A 1 118 ? 39.827 15.112 -38.940 1.00 64.56 118 PRO A C 1
ATOM 944 O O . PRO A 1 118 ? 38.863 14.817 -39.654 1.00 64.56 118 PRO A O 1
ATOM 947 N N . LYS A 1 119 ? 40.977 14.422 -38.919 1.00 63.47 119 LYS A N 1
ATOM 948 C CA . LYS A 1 119 ? 41.192 13.171 -39.636 1.00 63.47 119 LYS A CA 1
ATOM 949 C C . LYS A 1 119 ? 39.985 12.329 -39.293 1.00 63.47 119 LYS A C 1
ATOM 951 O O . LYS A 1 119 ? 39.804 11.983 -38.126 1.00 63.47 119 LYS A O 1
ATOM 956 N N . LYS A 1 120 ? 39.114 12.090 -40.278 1.00 61.94 120 LYS A N 1
ATOM 957 C CA . LYS A 1 120 ? 37.955 11.222 -40.112 1.00 61.94 120 LYS A CA 1
ATOM 958 C C . LYS A 1 120 ? 38.549 9.882 -39.721 1.00 61.94 120 LYS A C 1
ATOM 960 O O . LYS A 1 120 ? 39.023 9.142 -40.576 1.00 61.94 120 LYS A O 1
ATOM 965 N N . MET A 1 121 ? 38.612 9.619 -38.420 1.00 58.03 121 MET A N 1
ATOM 966 C CA . MET A 1 121 ? 38.938 8.316 -37.890 1.00 58.03 121 MET A CA 1
ATOM 967 C C . MET A 1 121 ? 37.774 7.447 -38.331 1.00 58.03 121 MET A C 1
ATOM 969 O O . MET A 1 121 ? 36.737 7.382 -37.669 1.00 58.03 121 MET A O 1
ATOM 973 N N . ILE A 1 122 ? 37.915 6.865 -39.521 1.00 61.31 122 ILE A N 1
ATOM 974 C CA . ILE A 1 122 ? 37.095 5.767 -39.995 1.00 61.31 122 ILE A CA 1
ATOM 975 C C . ILE A 1 122 ? 37.381 4.679 -38.975 1.00 61.31 122 ILE A C 1
ATOM 977 O O . ILE A 1 122 ? 38.392 3.983 -39.051 1.00 61.31 122 ILE A O 1
ATOM 981 N N . ARG A 1 123 ? 36.552 4.623 -37.929 1.00 68.88 123 ARG A N 1
ATOM 982 C CA . ARG A 1 123 ? 36.618 3.525 -36.978 1.00 68.88 123 ARG A CA 1
ATOM 983 C C . ARG A 1 123 ? 36.456 2.273 -37.836 1.00 68.88 123 ARG A C 1
ATOM 985 O O . ARG A 1 123 ? 35.511 2.248 -38.634 1.00 68.88 123 ARG A O 1
ATOM 992 N N . PRO A 1 124 ? 37.366 1.289 -37.744 1.00 68.69 124 PRO A N 1
ATOM 993 C CA . PRO A 1 124 ? 37.195 0.040 -38.469 1.00 68.69 124 PRO A CA 1
ATOM 994 C C . PRO A 1 124 ? 35.781 -0.452 -38.174 1.00 68.69 124 PRO A C 1
ATOM 996 O O . PRO A 1 124 ? 35.369 -0.443 -37.010 1.00 68.69 124 PRO A O 1
ATOM 999 N N . ALA A 1 125 ? 35.011 -0.738 -39.227 1.00 65.44 125 ALA A N 1
ATOM 1000 C CA . ALA A 1 125 ? 33.615 -1.123 -39.109 1.00 65.44 125 ALA A CA 1
ATOM 1001 C C . ALA A 1 125 ? 33.540 -2.317 -38.156 1.00 65.44 125 ALA A C 1
ATOM 1003 O O . ALA A 1 125 ? 33.912 -3.431 -38.517 1.00 65.44 125 ALA A O 1
ATOM 1004 N N . GLN A 1 126 ? 33.138 -2.060 -36.908 1.00 64.12 126 GLN A N 1
ATOM 1005 C CA . GLN A 1 126 ? 32.933 -3.125 -35.943 1.00 64.12 126 GLN A CA 1
ATOM 1006 C C . GLN A 1 126 ? 31.955 -4.118 -36.579 1.00 64.12 126 GLN A C 1
ATOM 1008 O O . GLN A 1 126 ? 30.970 -3.675 -37.185 1.00 64.12 126 GLN A O 1
ATOM 1013 N N . PRO A 1 127 ? 32.227 -5.431 -36.494 1.00 71.19 127 PRO A N 1
ATOM 1014 C CA . PRO A 1 127 ? 31.393 -6.428 -37.140 1.00 71.19 127 PRO A CA 1
ATOM 1015 C C . PRO A 1 127 ? 29.952 -6.251 -36.660 1.00 71.19 127 PRO A C 1
ATOM 1017 O O . PRO A 1 127 ? 29.695 -6.188 -35.457 1.00 71.19 127 PRO A O 1
ATOM 1020 N N . LEU A 1 128 ? 29.019 -6.140 -37.613 1.00 63.44 128 LEU A N 1
ATOM 1021 C CA . LEU A 1 128 ? 27.580 -5.935 -37.381 1.00 63.44 128 LEU A CA 1
ATOM 1022 C C . LEU A 1 128 ? 27.001 -6.880 -36.310 1.00 63.44 128 LEU A C 1
ATOM 1024 O O . LEU A 1 128 ? 26.073 -6.502 -35.602 1.00 63.44 128 LEU A O 1
ATOM 1028 N N . PHE A 1 129 ? 27.602 -8.059 -36.153 1.00 61.47 129 PHE A N 1
ATOM 1029 C CA . PHE A 1 129 ? 27.273 -9.076 -35.159 1.00 61.47 129 PHE A CA 1
ATOM 1030 C C . PHE A 1 129 ? 27.320 -8.586 -33.701 1.00 61.47 129 PHE A C 1
ATOM 1032 O O . PHE A 1 129 ? 26.433 -8.939 -32.934 1.00 61.47 129 PHE A O 1
ATOM 1039 N N . ILE A 1 130 ? 28.240 -7.687 -33.320 1.00 67.94 130 ILE A N 1
ATOM 1040 C CA . ILE A 1 130 ? 28.316 -7.183 -31.928 1.00 67.94 130 ILE A CA 1
ATOM 1041 C C . ILE A 1 130 ? 27.042 -6.407 -31.546 1.00 67.94 130 ILE A C 1
ATOM 1043 O O . ILE A 1 130 ? 26.621 -6.419 -30.391 1.00 67.94 130 ILE A O 1
ATOM 1047 N N . LYS A 1 131 ? 26.393 -5.748 -32.515 1.00 76.88 131 LYS A N 1
ATOM 1048 C CA . LYS A 1 131 ? 25.180 -4.958 -32.257 1.00 76.88 131 LYS A CA 1
ATOM 1049 C C . LYS A 1 131 ? 23.963 -5.838 -31.962 1.00 76.88 131 LYS A C 1
ATOM 1051 O O . LYS A 1 131 ? 23.112 -5.428 -31.174 1.00 76.88 131 LYS A O 1
ATOM 1056 N N . LEU A 1 132 ? 23.891 -7.031 -32.554 1.00 85.19 132 LEU A N 1
ATOM 1057 C CA . LEU A 1 132 ? 22.790 -7.969 -32.319 1.00 85.19 132 LEU A CA 1
ATOM 1058 C C . LEU A 1 132 ? 22.871 -8.573 -30.912 1.00 85.19 132 LEU A C 1
ATOM 1060 O O . LEU A 1 132 ? 21.878 -8.521 -30.191 1.00 85.19 132 LEU A O 1
ATOM 1064 N N . ASP A 1 133 ? 24.058 -8.991 -30.466 1.00 88.81 133 ASP A N 1
ATOM 1065 C CA . ASP A 1 133 ? 24.255 -9.514 -29.105 1.00 88.81 133 ASP A CA 1
ATOM 1066 C C . ASP A 1 133 ? 23.896 -8.475 -28.031 1.00 88.81 133 ASP A C 1
ATOM 1068 O O . ASP A 1 133 ? 23.290 -8.790 -27.004 1.00 88.81 133 ASP A O 1
ATOM 1072 N N . THR A 1 134 ? 24.253 -7.203 -28.250 1.00 89.50 134 THR A N 1
ATOM 1073 C CA . THR A 1 134 ? 23.877 -6.126 -27.317 1.00 89.50 134 THR A CA 1
ATOM 1074 C C . THR A 1 134 ? 22.374 -5.875 -27.290 1.00 89.50 134 THR A C 1
ATOM 1076 O O . THR A 1 134 ? 21.831 -5.535 -26.239 1.00 89.50 134 THR A O 1
ATOM 1079 N N . PHE A 1 135 ? 21.699 -6.058 -28.427 1.00 91.88 135 PHE A N 1
ATOM 1080 C CA . PHE A 1 135 ? 20.256 -5.899 -28.520 1.00 91.88 135 PHE A CA 1
ATOM 1081 C C . PHE A 1 135 ? 19.533 -7.037 -27.798 1.00 91.88 135 PHE A C 1
ATOM 1083 O O . PHE A 1 135 ? 18.639 -6.768 -27.000 1.00 91.88 135 PHE A O 1
ATOM 1090 N N . GLU A 1 136 ? 19.961 -8.284 -27.992 1.00 93.62 136 GLU A N 1
ATOM 1091 C CA . GLU A 1 136 ? 19.386 -9.440 -27.298 1.00 93.62 136 GLU A CA 1
ATOM 1092 C C . GLU A 1 136 ? 19.505 -9.302 -25.773 1.00 93.62 136 GLU A C 1
ATOM 1094 O O . GLU A 1 136 ? 18.518 -9.464 -25.053 1.00 93.62 136 GLU A O 1
ATOM 1099 N N . LYS A 1 137 ? 20.675 -8.876 -25.276 1.00 96.19 137 LYS A N 1
ATOM 1100 C CA . LYS A 1 137 ? 20.877 -8.584 -23.845 1.00 96.19 137 LYS A CA 1
ATOM 1101 C C . LYS A 1 137 ? 19.932 -7.498 -23.329 1.00 96.19 137 LYS A C 1
ATOM 1103 O O . LYS A 1 137 ? 19.384 -7.638 -22.238 1.00 96.19 137 LYS A O 1
ATOM 1108 N N . ALA A 1 138 ? 19.733 -6.427 -24.100 1.00 95.94 138 ALA A N 1
ATOM 1109 C CA . ALA A 1 138 ? 18.816 -5.348 -23.735 1.00 95.94 138 ALA A CA 1
ATOM 1110 C C . ALA A 1 138 ? 17.345 -5.802 -23.734 1.00 95.94 138 ALA A C 1
ATOM 1112 O O . ALA A 1 138 ? 16.566 -5.382 -22.881 1.00 95.94 138 ALA A O 1
ATOM 1113 N N . VAL A 1 139 ? 16.957 -6.684 -24.659 1.00 97.81 139 VAL A N 1
ATOM 1114 C CA . VAL A 1 139 ? 15.608 -7.267 -24.693 1.00 97.81 139 VAL A CA 1
ATOM 1115 C C . VAL A 1 139 ? 15.387 -8.204 -23.503 1.00 97.81 139 VAL A C 1
ATOM 1117 O O . VAL A 1 139 ? 14.329 -8.142 -22.875 1.00 97.81 139 VAL A O 1
ATOM 1120 N N . SER A 1 140 ? 16.378 -9.028 -23.150 1.00 98.06 140 SER A N 1
ATOM 1121 C CA . SER A 1 140 ? 16.308 -9.900 -21.969 1.00 98.06 140 SER A CA 1
ATOM 1122 C C . SER A 1 140 ? 16.128 -9.088 -20.687 1.00 98.06 140 SER A C 1
ATOM 1124 O O . SER A 1 140 ? 15.176 -9.320 -19.942 1.00 98.06 140 SER A O 1
ATOM 1126 N N . SER A 1 141 ? 16.974 -8.075 -20.468 1.00 98.19 141 SER A N 1
ATOM 1127 C CA . SER A 1 141 ? 16.882 -7.228 -19.273 1.00 98.19 141 SER A CA 1
ATOM 1128 C C . SER A 1 141 ? 15.557 -6.467 -19.206 1.00 98.19 141 SER A C 1
ATOM 1130 O O . SER A 1 141 ? 14.967 -6.334 -18.134 1.00 98.19 141 SER A O 1
ATOM 1132 N N . PHE A 1 142 ? 15.023 -6.026 -20.346 1.00 98.50 142 PHE A N 1
ATOM 1133 C CA . PHE A 1 142 ? 13.706 -5.402 -20.407 1.00 98.50 142 PHE A CA 1
ATOM 1134 C C . PHE A 1 142 ? 12.575 -6.354 -19.993 1.00 98.50 142 PHE A C 1
ATOM 1136 O O . PHE A 1 142 ? 11.657 -5.950 -19.275 1.00 98.50 142 PHE A O 1
ATOM 1143 N N . ASN A 1 143 ? 12.637 -7.619 -20.407 1.00 98.50 143 ASN A N 1
ATOM 1144 C CA . ASN A 1 143 ? 11.652 -8.621 -20.005 1.00 98.50 143 ASN A CA 1
ATOM 1145 C C . ASN A 1 143 ? 11.751 -8.953 -18.511 1.00 98.50 143 ASN A C 1
ATOM 1147 O O . ASN A 1 143 ? 10.722 -9.047 -17.844 1.00 98.50 143 ASN A O 1
ATOM 1151 N N . GLU A 1 144 ? 12.959 -9.048 -17.958 1.00 98.62 144 GLU A N 1
ATOM 1152 C CA . GLU A 1 144 ? 13.159 -9.208 -16.512 1.00 98.62 144 GLU A CA 1
ATOM 1153 C C . GLU A 1 144 ? 12.570 -8.035 -15.720 1.00 98.62 144 GLU A C 1
ATOM 1155 O O . GLU A 1 144 ? 11.890 -8.239 -14.714 1.00 98.62 144 GLU A O 1
ATOM 1160 N N . ILE A 1 145 ? 12.777 -6.801 -16.191 1.00 98.56 145 ILE A N 1
ATOM 1161 C CA . ILE A 1 145 ? 12.190 -5.606 -15.573 1.00 98.56 145 ILE A CA 1
ATOM 1162 C C . ILE A 1 145 ? 10.660 -5.685 -15.602 1.00 98.56 145 ILE A C 1
ATOM 1164 O O . ILE A 1 145 ? 10.024 -5.419 -14.585 1.00 98.56 145 ILE A O 1
ATOM 1168 N N . LYS A 1 146 ? 10.056 -6.096 -16.723 1.00 98.69 146 LYS A N 1
ATOM 1169 C CA . LYS A 1 146 ? 8.598 -6.287 -16.811 1.00 98.69 146 LYS A CA 1
ATOM 1170 C C . LYS A 1 146 ? 8.079 -7.318 -15.814 1.00 98.69 146 LYS A C 1
ATOM 1172 O O . LYS A 1 146 ? 7.052 -7.076 -15.186 1.00 98.69 146 LYS A O 1
ATOM 1177 N N . LEU A 1 147 ? 8.779 -8.442 -15.662 1.00 98.69 147 LEU A N 1
ATOM 1178 C CA . LEU A 1 147 ? 8.412 -9.469 -14.687 1.00 98.69 147 LEU A CA 1
ATOM 1179 C C . LEU A 1 147 ? 8.458 -8.909 -13.262 1.00 98.69 147 LEU A C 1
ATOM 1181 O O . LEU A 1 147 ? 7.481 -9.045 -12.530 1.00 98.69 147 LEU A O 1
ATOM 1185 N N . LYS A 1 148 ? 9.530 -8.190 -12.906 1.00 98.69 148 LYS A N 1
ATOM 1186 C CA . LYS A 1 148 ? 9.647 -7.528 -11.597 1.00 98.69 148 LYS A CA 1
ATOM 1187 C C . LYS A 1 148 ? 8.555 -6.483 -11.366 1.00 98.69 148 LYS A C 1
ATOM 1189 O O . LYS A 1 148 ? 8.020 -6.402 -10.268 1.00 98.69 148 LYS A O 1
ATOM 1194 N N . ILE A 1 149 ? 8.191 -5.701 -12.385 1.00 98.69 149 ILE A N 1
ATOM 1195 C CA . ILE A 1 149 ? 7.073 -4.747 -12.296 1.00 98.69 149 ILE A CA 1
ATOM 1196 C C . ILE A 1 149 ? 5.766 -5.491 -12.011 1.00 98.69 149 ILE A C 1
ATOM 1198 O O . ILE A 1 149 ? 5.043 -5.111 -11.096 1.00 98.69 149 ILE A O 1
ATOM 1202 N N . SER A 1 150 ? 5.489 -6.577 -12.737 1.00 98.69 150 SER A N 1
ATOM 1203 C CA . SER A 1 150 ? 4.288 -7.388 -12.513 1.00 98.69 150 SER A CA 1
ATOM 1204 C C . SER A 1 150 ? 4.249 -7.994 -11.106 1.00 98.69 150 SER A C 1
ATOM 1206 O O . SER A 1 150 ? 3.183 -8.064 -10.494 1.00 98.69 150 SER A O 1
ATOM 1208 N N . GLU A 1 151 ? 5.394 -8.430 -10.583 1.00 98.69 151 GLU A N 1
ATOM 1209 C CA . GLU A 1 151 ? 5.515 -8.937 -9.216 1.00 98.69 151 GLU A CA 1
ATOM 1210 C C . GLU A 1 151 ? 5.213 -7.835 -8.193 1.00 98.69 151 GLU A C 1
ATOM 1212 O O . GLU A 1 151 ? 4.354 -8.019 -7.330 1.00 98.69 151 GLU A O 1
ATOM 1217 N N . ILE A 1 152 ? 5.821 -6.655 -8.343 1.00 98.69 152 ILE A N 1
ATOM 1218 C CA . ILE A 1 152 ? 5.558 -5.493 -7.482 1.00 98.69 152 ILE A CA 1
ATOM 1219 C C . ILE A 1 152 ? 4.078 -5.097 -7.529 1.00 98.69 152 ILE A C 1
ATOM 1221 O O . ILE A 1 152 ? 3.474 -4.853 -6.485 1.00 98.69 152 ILE A O 1
ATOM 1225 N N . GLU A 1 153 ? 3.462 -5.064 -8.710 1.00 98.56 153 GLU A N 1
ATOM 1226 C CA . GLU A 1 153 ? 2.032 -4.776 -8.848 1.00 98.56 153 GLU A CA 1
ATOM 1227 C C . GLU A 1 153 ? 1.163 -5.795 -8.102 1.00 98.56 153 GLU A C 1
ATOM 1229 O O . GLU A 1 153 ? 0.182 -5.409 -7.461 1.00 98.56 153 GLU A O 1
ATOM 1234 N N . SER A 1 154 ? 1.519 -7.082 -8.152 1.00 98.69 154 SER A N 1
ATOM 1235 C CA . SER A 1 154 ? 0.810 -8.126 -7.408 1.00 98.69 154 SER A CA 1
ATOM 1236 C C . SER A 1 154 ? 0.960 -7.957 -5.892 1.00 98.69 154 SER A C 1
ATOM 1238 O O . SER A 1 154 ? -0.034 -8.015 -5.168 1.00 98.69 154 SER A O 1
ATOM 1240 N N . LEU A 1 155 ? 2.167 -7.633 -5.416 1.00 98.62 155 LEU A N 1
ATOM 1241 C CA . LEU A 1 155 ? 2.436 -7.353 -4.005 1.00 98.62 155 LEU A CA 1
ATOM 1242 C C . LEU A 1 155 ? 1.646 -6.134 -3.518 1.00 98.62 155 LEU A C 1
ATOM 1244 O O . LEU A 1 155 ? 1.034 -6.184 -2.454 1.00 98.62 155 LEU A O 1
ATOM 1248 N N . LEU A 1 156 ? 1.584 -5.062 -4.311 1.00 98.62 156 LEU A N 1
ATOM 1249 C CA . LEU A 1 156 ? 0.802 -3.868 -3.979 1.00 98.62 156 LEU A CA 1
ATOM 1250 C C . LEU A 1 156 ? -0.702 -4.156 -3.883 1.00 98.62 156 LEU A C 1
ATOM 1252 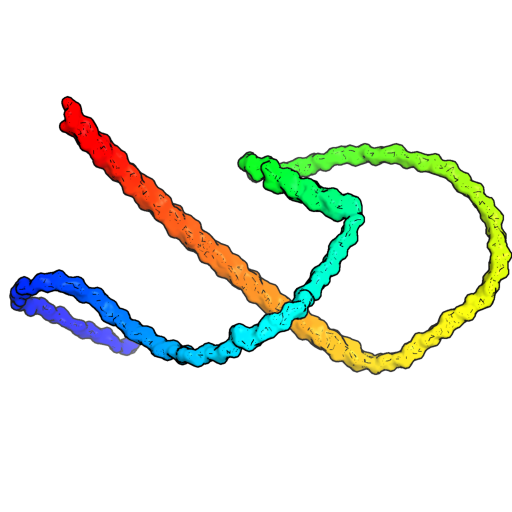O O . LEU A 1 156 ? -1.378 -3.579 -3.028 1.00 98.62 156 LEU A O 1
ATOM 1256 N N . ARG A 1 157 ? -1.238 -5.044 -4.731 1.00 98.69 157 ARG A N 1
ATOM 1257 C CA . ARG A 1 157 ? -2.635 -5.498 -4.617 1.00 98.69 157 ARG A CA 1
ATOM 1258 C C . ARG A 1 157 ? -2.854 -6.273 -3.321 1.00 98.69 157 ARG A C 1
ATOM 1260 O O . ARG A 1 157 ? -3.769 -5.934 -2.580 1.00 98.69 157 ARG A O 1
ATOM 1267 N N . ASN A 1 158 ? -1.964 -7.210 -3.001 1.00 98.69 158 ASN A N 1
ATOM 1268 C CA . ASN A 1 158 ? -2.046 -7.989 -1.764 1.00 98.69 158 ASN A CA 1
ATOM 1269 C C . ASN A 1 158 ? -1.994 -7.096 -0.515 1.00 98.69 158 ASN A C 1
ATOM 1271 O O . ASN A 1 158 ? -2.800 -7.269 0.395 1.00 98.69 158 ASN A O 1
ATOM 1275 N N . ILE A 1 159 ? -1.095 -6.105 -0.485 1.00 98.62 159 ILE A N 1
ATOM 1276 C CA . ILE A 1 159 ? -1.003 -5.133 0.618 1.00 98.62 159 ILE A CA 1
ATOM 1277 C C . ILE A 1 159 ? -2.317 -4.361 0.770 1.00 98.62 159 ILE A C 1
ATOM 1279 O O . ILE A 1 159 ? -2.799 -4.171 1.884 1.00 98.62 159 ILE A O 1
ATOM 1283 N N . ARG A 1 160 ? -2.925 -3.932 -0.342 1.00 98.56 160 ARG A N 1
ATOM 1284 C CA . ARG A 1 160 ? -4.219 -3.239 -0.309 1.00 98.56 160 ARG A CA 1
ATOM 1285 C C . ARG A 1 160 ? -5.327 -4.135 0.244 1.00 98.56 160 ARG A C 1
ATOM 1287 O O . ARG A 1 160 ? -6.152 -3.657 1.015 1.00 98.56 160 ARG A O 1
ATOM 1294 N N . ASP A 1 161 ? -5.342 -5.408 -0.131 1.00 98.69 161 ASP A N 1
ATOM 1295 C CA . ASP A 1 161 ? -6.338 -6.363 0.355 1.00 98.69 161 ASP A CA 1
ATOM 1296 C C . ASP A 1 161 ? -6.178 -6.653 1.850 1.00 98.69 161 ASP A C 1
ATOM 1298 O O . ASP A 1 161 ? -7.182 -6.731 2.555 1.00 98.69 161 ASP A O 1
ATOM 1302 N N . ILE A 1 162 ? -4.940 -6.768 2.345 1.00 98.75 162 ILE A N 1
ATOM 1303 C CA . ILE A 1 162 ? -4.649 -6.914 3.780 1.00 98.75 162 ILE A CA 1
ATOM 1304 C C . ILE A 1 162 ? -5.116 -5.674 4.537 1.00 98.75 162 ILE A C 1
ATOM 1306 O O . ILE A 1 162 ? -5.915 -5.806 5.457 1.00 98.75 162 ILE A O 1
ATOM 1310 N N . LYS A 1 163 ? -4.731 -4.477 4.080 1.00 98.69 163 LYS A N 1
ATOM 1311 C CA . LYS A 1 163 ? -5.176 -3.219 4.690 1.00 98.69 163 LYS A CA 1
ATOM 1312 C C . LYS A 1 163 ? -6.703 -3.145 4.784 1.00 98.69 163 LYS A C 1
ATOM 1314 O O . LYS A 1 163 ? -7.248 -2.807 5.824 1.00 98.69 163 LYS A O 1
ATOM 1319 N N . ASN A 1 164 ? -7.409 -3.507 3.712 1.00 98.62 164 ASN A N 1
ATOM 1320 C CA . ASN A 1 164 ? -8.872 -3.502 3.707 1.00 98.62 164 ASN A CA 1
ATOM 1321 C C . ASN A 1 164 ? -9.486 -4.504 4.699 1.00 98.62 164 ASN A C 1
ATOM 1323 O O . ASN A 1 164 ? -10.624 -4.304 5.120 1.00 98.62 164 ASN A O 1
ATOM 1327 N N . LYS A 1 165 ? -8.799 -5.609 5.016 1.00 98.75 165 LYS A N 1
ATOM 1328 C CA . LYS A 1 165 ? -9.241 -6.566 6.041 1.00 98.75 165 LYS A CA 1
ATOM 1329 C C . LYS A 1 165 ? -8.997 -6.011 7.439 1.00 98.75 165 LYS A C 1
ATOM 1331 O O . LYS A 1 165 ? -9.930 -6.000 8.229 1.00 98.75 165 LYS A O 1
ATOM 1336 N N . GLU A 1 166 ? -7.807 -5.476 7.691 1.00 98.62 166 GLU A N 1
ATOM 1337 C CA . GLU A 1 166 ? -7.463 -4.830 8.963 1.00 98.62 166 GLU A CA 1
ATOM 1338 C C . GLU A 1 166 ? -8.421 -3.671 9.271 1.00 98.62 166 GLU A C 1
ATOM 1340 O O . GLU A 1 166 ? -8.979 -3.603 10.361 1.00 98.62 166 GLU A O 1
ATOM 1345 N N . ASP A 1 167 ? -8.710 -2.816 8.284 1.00 98.62 167 ASP A N 1
ATOM 1346 C CA . ASP A 1 167 ? -9.672 -1.721 8.434 1.00 98.62 167 ASP A CA 1
ATOM 1347 C C . ASP A 1 167 ? -11.079 -2.244 8.799 1.00 98.62 167 ASP A C 1
ATOM 1349 O O . ASP A 1 167 ? -11.817 -1.586 9.531 1.00 98.62 167 ASP A O 1
ATOM 1353 N N . ARG A 1 168 ? -11.488 -3.427 8.318 1.00 98.69 168 ARG A N 1
ATOM 1354 C CA . ARG A 1 168 ? -12.780 -4.035 8.698 1.00 98.69 168 ARG A CA 1
ATOM 1355 C C . ARG A 1 168 ? -12.761 -4.549 10.130 1.00 98.69 168 ARG A C 1
ATOM 1357 O O . ARG A 1 168 ? -13.690 -4.243 10.868 1.00 98.69 168 ARG A O 1
ATOM 1364 N N . GLU A 1 169 ? -11.715 -5.274 10.511 1.00 98.69 169 GLU A N 1
ATOM 1365 C CA . GLU A 1 169 ? -11.554 -5.802 11.870 1.00 98.69 169 GLU A CA 1
ATOM 1366 C C . GLU A 1 169 ? -11.503 -4.663 12.900 1.00 98.69 169 GLU A C 1
ATOM 1368 O O . GLU A 1 169 ? -12.193 -4.716 13.915 1.00 98.69 169 GLU A O 1
ATOM 1373 N N . LEU A 1 170 ? -10.793 -3.569 12.600 1.00 98.81 170 LEU A N 1
ATOM 1374 C CA . LEU A 1 170 ? -10.769 -2.376 13.452 1.00 98.81 170 LEU A CA 1
ATOM 1375 C C . LEU A 1 170 ? -12.157 -1.748 13.625 1.00 98.81 170 LEU A C 1
ATOM 1377 O O . LEU A 1 170 ? -12.528 -1.380 14.739 1.00 98.81 170 LEU A O 1
ATOM 1381 N N . ASN A 1 171 ? -12.941 -1.653 12.548 1.00 98.69 171 ASN A N 1
ATOM 1382 C CA . ASN A 1 171 ? -14.314 -1.149 12.625 1.00 98.69 171 ASN A CA 1
ATOM 1383 C C . ASN A 1 171 ? -15.224 -2.079 13.447 1.00 98.69 171 ASN A C 1
ATOM 1385 O O . ASN A 1 171 ? -16.126 -1.610 14.142 1.00 98.69 171 ASN A O 1
ATOM 1389 N N . GLU A 1 172 ? -15.024 -3.395 13.365 1.00 98.75 172 GLU A N 1
ATOM 1390 C CA . GLU A 1 172 ? -15.754 -4.368 14.184 1.00 98.75 172 GLU A CA 1
ATOM 1391 C C . GLU A 1 172 ? -15.411 -4.199 15.669 1.00 98.75 172 GLU A C 1
ATOM 1393 O O . GLU A 1 172 ? -16.322 -4.049 16.486 1.00 98.75 172 GLU A O 1
ATOM 1398 N N . TRP A 1 173 ? -14.126 -4.085 16.012 1.00 98.81 173 TRP A N 1
ATOM 1399 C CA . TRP A 1 173 ? -13.689 -3.823 17.386 1.00 98.81 173 TRP A CA 1
ATOM 1400 C C . TRP A 1 173 ? -14.189 -2.482 17.924 1.00 98.81 173 TRP A C 1
ATOM 1402 O O . TRP A 1 173 ? -14.612 -2.400 19.077 1.00 98.81 173 TRP A O 1
ATOM 1412 N N . GLU A 1 174 ? -14.197 -1.425 17.109 1.00 98.56 174 GLU A N 1
ATOM 1413 C CA . GLU A 1 174 ? -14.748 -0.129 17.516 1.00 98.56 174 GLU A CA 1
ATOM 1414 C C . GLU A 1 174 ? -16.238 -0.242 17.874 1.00 98.56 174 GLU A C 1
ATOM 1416 O O . GLU A 1 174 ? -16.686 0.314 18.884 1.00 98.56 174 GLU A O 1
ATOM 1421 N N . ARG A 1 175 ? -17.003 -1.016 17.094 1.00 98.75 175 ARG A N 1
ATOM 1422 C CA . ARG A 1 175 ? -18.420 -1.275 17.379 1.00 98.75 175 ARG A CA 1
ATOM 1423 C C . ARG A 1 175 ? -18.614 -2.066 18.668 1.00 98.75 175 ARG A C 1
ATOM 1425 O O . ARG A 1 175 ? -19.487 -1.700 19.454 1.00 98.75 175 ARG A O 1
ATOM 1432 N N . GLU A 1 176 ? -17.827 -3.112 18.896 1.00 98.69 176 GLU A N 1
ATOM 1433 C CA . GLU A 1 176 ? -17.891 -3.914 20.126 1.00 98.69 176 GLU A CA 1
ATOM 1434 C C . GLU A 1 176 ? -17.548 -3.076 21.362 1.00 98.69 176 GLU A C 1
ATOM 1436 O O . GLU A 1 176 ? -18.292 -3.074 22.344 1.00 98.69 176 GLU A O 1
ATOM 1441 N N . ILE A 1 177 ? -16.484 -2.271 21.291 1.00 98.69 177 ILE A N 1
ATOM 1442 C CA . ILE A 1 177 ? -16.121 -1.329 22.358 1.00 98.69 177 ILE A CA 1
ATOM 1443 C C . ILE A 1 177 ? -17.263 -0.337 22.615 1.00 98.69 177 ILE A C 1
ATOM 1445 O O . ILE A 1 177 ? -17.569 -0.038 23.770 1.00 98.69 177 ILE A O 1
ATOM 1449 N N . GLY A 1 178 ? -17.908 0.171 21.562 1.00 98.56 178 GLY A N 1
ATOM 1450 C CA . GLY A 1 178 ? -19.079 1.041 21.684 1.00 98.56 178 GLY A CA 1
ATOM 1451 C C . GLY A 1 178 ? -20.247 0.373 22.417 1.00 98.56 178 GLY A C 1
ATOM 1452 O O . GLY A 1 178 ? -20.871 0.999 23.275 1.00 98.56 178 GLY A O 1
ATOM 1453 N N . GLN A 1 179 ? -20.514 -0.905 22.136 1.00 98.69 179 GLN A N 1
ATOM 1454 C CA . GLN A 1 179 ? -21.549 -1.680 22.829 1.00 98.69 179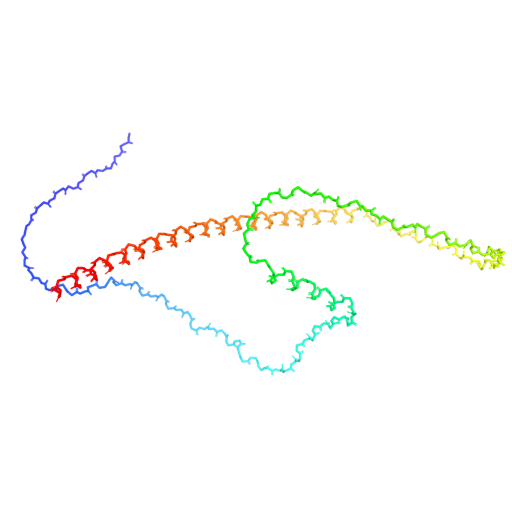 GLN A CA 1
ATOM 1455 C C . GLN A 1 179 ? -21.221 -1.877 24.310 1.00 98.69 179 GLN A C 1
ATOM 1457 O O . GLN A 1 179 ? -22.083 -1.634 25.153 1.00 98.69 179 GLN A O 1
ATOM 1462 N N . ILE A 1 180 ? -19.978 -2.246 24.632 1.00 98.69 180 ILE A N 1
ATOM 1463 C CA . ILE A 1 180 ? -19.526 -2.421 26.020 1.00 98.69 180 ILE A CA 1
ATOM 1464 C C . ILE A 1 180 ? -19.648 -1.104 26.795 1.00 98.69 180 ILE A C 1
ATOM 1466 O O . ILE A 1 180 ? -20.149 -1.099 27.916 1.00 98.69 180 ILE A O 1
ATOM 1470 N N . LYS A 1 181 ? -19.247 0.025 26.194 1.00 98.62 181 LYS A N 1
ATOM 1471 C CA . LYS A 1 181 ? -19.416 1.354 26.805 1.00 98.62 181 LYS A CA 1
ATOM 1472 C C . LYS A 1 181 ? -20.886 1.662 27.087 1.00 98.62 181 LYS A C 1
ATOM 1474 O O . LYS A 1 181 ? -21.211 2.051 28.199 1.00 98.62 181 LYS A O 1
ATOM 1479 N N . SER A 1 182 ? -21.774 1.412 26.123 1.00 98.62 182 SER A N 1
ATOM 1480 C CA . SER A 1 182 ? -23.213 1.617 26.318 1.00 98.62 182 SER A CA 1
ATOM 1481 C C . SER A 1 182 ? -23.789 0.734 27.428 1.00 98.62 182 SER A C 1
ATOM 1483 O O . SER A 1 182 ? -24.666 1.190 28.155 1.00 98.62 182 SER A O 1
ATOM 1485 N N . GLN A 1 183 ? -23.333 -0.514 27.556 1.00 98.50 183 GLN A N 1
ATOM 1486 C CA . GLN A 1 183 ? -23.747 -1.403 28.647 1.00 98.50 183 GLN A CA 1
ATOM 1487 C C . GLN A 1 183 ? -23.229 -0.907 30.000 1.00 98.50 183 GLN A C 1
ATOM 1489 O O . GLN A 1 183 ? -23.961 -0.930 30.984 1.00 98.50 183 GLN A O 1
ATOM 1494 N N . LEU A 1 184 ? -21.985 -0.426 30.049 1.00 98.44 184 LEU A N 1
ATOM 1495 C CA . LEU A 1 184 ? -21.404 0.149 31.258 1.00 98.44 184 LEU A CA 1
ATOM 1496 C C . LEU A 1 184 ? -22.175 1.394 31.710 1.00 98.44 184 LEU A C 1
ATOM 1498 O O . LEU A 1 184 ? -22.474 1.520 32.893 1.00 98.44 184 LEU A O 1
ATOM 1502 N N . ASP A 1 185 ? -22.537 2.275 30.776 1.00 98.19 185 ASP A N 1
ATOM 1503 C CA . ASP A 1 185 ? -23.324 3.477 31.064 1.00 98.19 185 ASP A CA 1
ATOM 1504 C C . ASP A 1 185 ? -24.728 3.130 31.586 1.00 98.19 185 ASP A C 1
ATOM 1506 O O . ASP A 1 185 ? -25.202 3.773 32.520 1.00 98.19 185 ASP A O 1
ATOM 1510 N N . GLN A 1 186 ? -25.369 2.089 31.037 1.00 98.12 186 GLN A N 1
ATOM 1511 C CA . GLN A 1 186 ? -26.656 1.578 31.532 1.00 98.12 186 GLN A CA 1
ATOM 1512 C C . GLN A 1 186 ? -26.543 1.059 32.968 1.00 98.12 186 GLN A C 1
ATOM 1514 O O . GLN A 1 186 ? -27.303 1.488 33.830 1.00 98.12 186 GLN A O 1
ATOM 1519 N N . ILE A 1 187 ? -25.555 0.202 33.248 1.00 97.81 187 ILE A N 1
ATOM 1520 C CA . ILE A 1 187 ? -25.302 -0.311 34.605 1.00 97.81 187 ILE A CA 1
ATOM 1521 C C . ILE A 1 187 ? -25.028 0.848 35.569 1.00 97.81 187 ILE A C 1
ATOM 1523 O O . ILE A 1 187 ? -25.512 0.857 36.698 1.00 97.81 187 ILE A O 1
ATOM 1527 N N . ASN A 1 188 ? -24.258 1.842 35.128 1.00 97.12 188 ASN A N 1
ATOM 1528 C CA . ASN A 1 188 ? -23.941 3.014 35.928 1.00 97.12 188 ASN A CA 1
ATOM 1529 C C . ASN A 1 188 ? -25.206 3.809 36.290 1.00 97.12 188 ASN A C 1
ATOM 1531 O O . ASN A 1 188 ? -25.392 4.162 37.452 1.00 97.12 188 ASN A O 1
ATOM 1535 N N . GLN A 1 189 ? -26.093 4.048 35.318 1.00 97.44 189 GLN A N 1
ATOM 1536 C CA . GLN A 1 189 ? -27.390 4.689 35.553 1.00 97.44 189 GLN A CA 1
ATOM 1537 C C . GLN A 1 189 ? -28.250 3.874 36.526 1.00 97.44 189 GLN A C 1
ATOM 1539 O O . GLN A 1 189 ? -28.703 4.426 37.523 1.00 97.44 189 GLN A O 1
ATOM 1544 N N . GLU A 1 190 ? -28.384 2.562 36.318 1.00 96.69 190 GLU A N 1
ATOM 1545 C CA . GLU A 1 190 ? -29.159 1.683 37.205 1.00 96.69 190 GLU A CA 1
ATOM 1546 C C . GLU A 1 190 ? -28.630 1.676 38.651 1.00 96.69 190 GLU A C 1
ATOM 1548 O O . GLU A 1 190 ? -29.414 1.659 39.601 1.00 96.69 190 GLU A O 1
ATOM 1553 N N . ILE A 1 191 ? -27.308 1.695 38.854 1.00 96.38 191 ILE A N 1
ATOM 1554 C CA . ILE A 1 191 ? -26.717 1.736 40.201 1.00 96.38 191 ILE A CA 1
ATOM 1555 C C . ILE A 1 191 ? -27.018 3.073 40.883 1.00 96.38 191 ILE A C 1
ATOM 1557 O O . ILE A 1 191 ? -27.383 3.082 42.058 1.00 96.38 191 ILE A O 1
ATOM 1561 N N . PHE A 1 192 ? -26.866 4.191 40.172 1.00 96.12 192 PHE A N 1
ATOM 1562 C CA . PHE A 1 192 ? -27.056 5.517 40.758 1.00 96.12 192 PHE A CA 1
ATOM 1563 C C . PHE A 1 192 ? -28.530 5.899 40.945 1.00 96.12 192 PHE A C 1
ATOM 1565 O O . PHE A 1 192 ? -28.828 6.618 41.893 1.00 96.12 192 PHE A O 1
ATOM 1572 N N . GLU A 1 193 ? -29.450 5.377 40.132 1.00 95.00 193 GLU A N 1
ATOM 1573 C CA . GLU A 1 193 ? -30.897 5.565 40.324 1.00 95.00 193 GLU A CA 1
ATOM 1574 C C . GLU A 1 193 ? -31.442 4.810 41.547 1.00 95.00 193 GLU A C 1
ATOM 1576 O O . GLU A 1 19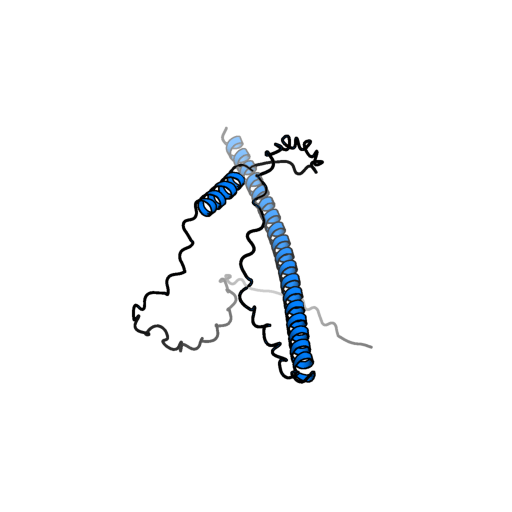3 ? -32.425 5.238 42.138 1.00 95.00 193 GLU A O 1
ATOM 1581 N N . ASN A 1 194 ? -30.812 3.703 41.954 1.00 87.00 194 ASN A N 1
ATOM 1582 C CA . ASN A 1 194 ? -31.267 2.890 43.092 1.00 87.00 194 ASN A CA 1
ATOM 1583 C C . ASN A 1 194 ? -30.729 3.352 44.462 1.00 87.00 194 ASN A C 1
ATOM 1585 O O . ASN A 1 194 ? -31.098 2.774 45.487 1.00 87.00 194 ASN A O 1
ATOM 1589 N N . ILE A 1 195 ? -29.810 4.321 44.497 1.00 85.06 195 ILE A N 1
ATOM 1590 C CA . ILE A 1 195 ? -29.177 4.816 45.735 1.00 85.06 195 ILE A CA 1
ATOM 1591 C C . ILE A 1 195 ? -29.876 6.082 46.271 1.00 85.06 195 ILE A C 1
ATOM 1593 O O . ILE A 1 195 ? -29.679 6.430 47.438 1.00 85.06 195 ILE A O 1
ATOM 1597 N N . GLU A 1 196 ? -30.699 6.741 45.455 1.00 59.03 196 GLU A N 1
ATOM 1598 C CA . GLU A 1 196 ? -31.501 7.922 45.817 1.00 59.03 196 GLU A CA 1
ATOM 1599 C C . GLU A 1 196 ? -32.949 7.541 46.172 1.00 59.03 196 GLU A C 1
ATOM 1601 O O . GLU A 1 196 ? -33.474 8.105 47.163 1.00 59.03 196 GLU A O 1
#

pLDDT: mean 73.35, std 18.13, range [42.41, 98.81]

Foldseek 3Di:
DDDDDDDDDDDDDDDDDDDDDDPDPPDPDDPDDPPDDDCPPPPPPPPPPDPDDPDDPPDPVVVVVVVPVVVVVPPDDDDDDDPDDDPDDPPPDPPDPDDDDDPDDDPPPPPPDPPPPPPPCPPPPDPPVVVVVVVVVVVVVVVVVVVVVVVVVVVVVVVVVVVVVVVVVVVVVVVVVVVVVVVVVVVVCVVVVVVD

Sequence (196 aa):
MGFFSKSSKKEGKDKIDSPIEDESPNLPSLPDLPMEYPDRFNQKQESSSLPSLPSMPNSRMADEFNRNNVKDAVVHNEKHYAPSKMNLPPKNLPPIMSYPPKPIHEPRTMEMAEWEQPKKMIRPAQPLFIKLDTFEKAVSSFNEIKLKISEIESLLRNIRDIKNKEDRELNEWEREIGQIKSQLDQINQEIFENIE

Secondary structure (DSSP, 8-state):
--------------------------PPPPPPPP------S----------PPPPPP--HHHHHHHHHHHHHHSS--S---------PPP--PPP---PPPPP------------------------THHHHHHHHHHHHHHHHHHHHHHHHHHHHHHHHHHHHHHHHHHHHHHHHHHHHHHHHHHHHHHHHHT--